Protein AF-A0A8T6DKD3-F1 (afdb_monomer_lite)

Sequence (205 aa):
LIGVLCGPRFPLSWNAPSGDMGFYDGKGVLESLFSKLRAEVRYEAYDDDPILRRGRTARILCGAMPIGVIGEVGRPTLERFDLDGATTAMFEIDLAALRAALPEETRQHIPANPYPQSYRDLALIVDAEVTSARIQAIMERHRMVARSIPFDIYEGEGVPDGKRSLAYRIVFQSPRGTLTSEQVDGYQSNILQQLQRELGVELRD

Secondary structure (DSSP, 8-state):
-EEEEESBSS-S-TTSPP-B--HHHHHHHHHHHHHHHT--EEEEE----SSEEEEEEEEEEETTEEEEEEEEEPHHHHHHTT-TTS-EEEEEE-HHHHHHHSPP------PPP-SPPEEEEEEEEEETTS-HHHHHHHHTTSTTEEEEEEEEEE-STTSPTTEEEEEEEEEE--SSSPPPHHHHHHHHHHHHHHHHHHH--EE--

Radius of gyration: 19.93 Å; chains: 1; bounding box: 47×40×54 Å

pLDDT: mean 93.34, std 5.71, range [61.22, 98.12]

Structure (mmCIF, N/CA/C/O backbone):
data_AF-A0A8T6DKD3-F1
#
_entry.id   AF-A0A8T6DKD3-F1
#
loop_
_atom_site.group_PDB
_atom_site.id
_atom_site.type_symbol
_atom_site.label_atom_id
_atom_site.label_alt_id
_atom_site.label_comp_id
_atom_site.label_asym_id
_atom_site.label_entity_id
_atom_site.label_seq_id
_atom_site.pdbx_PDB_ins_code
_atom_site.Cartn_x
_atom_site.Cartn_y
_atom_site.Cartn_z
_atom_site.occupancy
_atom_site.B_iso_or_equiv
_atom_site.auth_seq_id
_atom_site.auth_comp_id
_atom_site.auth_asym_id
_atom_site.auth_atom_id
_atom_site.pdbx_PDB_model_num
ATOM 1 N N . LEU A 1 1 ? -2.431 6.877 -21.448 1.00 95.69 1 LEU A N 1
ATOM 2 C CA . LEU A 1 1 ? -1.320 7.618 -20.805 1.00 95.69 1 LEU A CA 1
ATOM 3 C C . LEU A 1 1 ? -0.254 6.604 -20.453 1.00 95.69 1 LEU A C 1
ATOM 5 O O . LEU A 1 1 ? -0.585 5.640 -19.783 1.00 95.69 1 LEU A O 1
ATOM 9 N N . ILE A 1 2 ? 0.979 6.810 -20.902 1.00 97.12 2 ILE A N 1
ATOM 10 C CA . ILE A 1 2 ? 2.104 5.915 -20.609 1.00 97.12 2 ILE A CA 1
ATOM 11 C C . ILE A 1 2 ? 3.170 6.723 -19.877 1.00 97.12 2 ILE A C 1
ATOM 13 O O . ILE A 1 2 ? 3.389 7.889 -20.211 1.00 97.12 2 ILE A O 1
ATOM 17 N N . GLY A 1 3 ? 3.809 6.113 -18.886 1.00 96.94 3 GLY A N 1
ATOM 18 C CA . GLY A 1 3 ? 4.954 6.686 -18.191 1.00 96.94 3 GLY A CA 1
ATOM 19 C C . GLY A 1 3 ? 6.036 5.643 -17.963 1.00 96.94 3 GLY A C 1
ATOM 20 O O . GLY A 1 3 ? 5.742 4.466 -17.760 1.00 96.94 3 GLY A O 1
ATOM 21 N N . VAL A 1 4 ? 7.287 6.095 -18.000 1.00 96.25 4 VAL A N 1
ATOM 22 C CA . VAL A 1 4 ? 8.481 5.286 -17.742 1.00 96.25 4 VAL A CA 1
ATOM 23 C C . VAL A 1 4 ? 9.352 6.045 -16.747 1.00 96.25 4 VAL A C 1
ATOM 25 O O . VAL A 1 4 ? 9.555 7.250 -16.898 1.00 96.25 4 VAL A O 1
ATOM 28 N N . LEU A 1 5 ? 9.831 5.352 -15.717 1.00 95.25 5 LEU A N 1
ATOM 29 C CA . LEU A 1 5 ? 10.726 5.876 -14.693 1.00 95.25 5 LEU A CA 1
ATOM 30 C C . LEU A 1 5 ? 11.971 4.993 -14.647 1.00 95.25 5 LEU A C 1
ATOM 32 O O . LEU A 1 5 ? 11.861 3.790 -14.414 1.00 95.25 5 LEU A O 1
ATOM 36 N N . CYS A 1 6 ? 13.142 5.587 -14.852 1.00 93.62 6 CYS A N 1
ATOM 37 C CA . CYS A 1 6 ? 14.422 4.886 -14.854 1.00 93.62 6 CYS A CA 1
ATOM 38 C C . CYS A 1 6 ? 15.528 5.744 -14.234 1.00 93.62 6 CYS A C 1
ATOM 40 O O . CYS A 1 6 ? 15.466 6.977 -14.270 1.00 93.62 6 CYS A O 1
ATOM 42 N N . GLY A 1 7 ? 16.567 5.081 -13.730 1.00 91.31 7 GLY A N 1
ATOM 43 C CA . GLY A 1 7 ? 17.730 5.728 -13.129 1.00 91.31 7 GLY A CA 1
ATOM 44 C C . GLY A 1 7 ? 17.514 6.146 -11.670 1.00 91.31 7 GLY A C 1
ATOM 45 O O . GLY A 1 7 ? 16.514 5.758 -11.058 1.00 91.31 7 GLY A O 1
ATOM 46 N N . PRO A 1 8 ? 18.446 6.927 -11.096 1.00 92.38 8 PRO A N 1
ATOM 47 C CA . PRO A 1 8 ? 18.477 7.214 -9.666 1.00 92.38 8 PRO A CA 1
ATOM 48 C C . PRO A 1 8 ? 17.201 7.890 -9.158 1.00 92.38 8 PRO A C 1
ATOM 50 O O . PRO A 1 8 ? 16.714 8.853 -9.749 1.00 92.38 8 PRO A O 1
ATOM 53 N N . ARG A 1 9 ? 16.696 7.429 -8.008 1.00 92.06 9 ARG A N 1
ATOM 54 C CA . ARG A 1 9 ? 15.522 8.013 -7.331 1.00 92.06 9 ARG A CA 1
ATOM 55 C C . ARG A 1 9 ? 15.741 9.457 -6.899 1.00 92.06 9 ARG A C 1
ATOM 57 O O . ARG A 1 9 ? 14.810 10.258 -6.899 1.00 92.06 9 ARG A O 1
ATOM 64 N N . PHE A 1 10 ? 16.969 9.782 -6.519 1.00 91.75 10 PHE A N 1
ATOM 65 C CA . PHE A 1 10 ? 17.354 11.116 -6.090 1.00 91.75 10 PHE A CA 1
ATOM 66 C C . PHE A 1 10 ? 18.500 11.634 -6.957 1.00 91.75 10 PHE A C 1
ATOM 68 O O . PHE A 1 10 ? 19.354 10.845 -7.374 1.00 91.75 10 PHE A O 1
ATOM 75 N N . PRO A 1 11 ? 18.567 12.955 -7.200 1.00 89.81 11 PRO A N 1
ATOM 76 C CA . PRO A 1 11 ? 19.767 13.573 -7.741 1.00 89.81 11 PRO A CA 1
ATOM 77 C C . PRO A 1 11 ? 20.986 13.241 -6.877 1.00 89.81 11 PRO A C 1
ATOM 79 O O . PRO A 1 11 ? 20.860 13.051 -5.664 1.00 89.81 11 PRO A O 1
ATOM 82 N N . LEU A 1 12 ? 22.170 13.221 -7.495 1.00 90.38 12 LEU A N 1
ATOM 83 C CA . LEU A 1 12 ? 23.421 12.971 -6.785 1.00 90.38 12 LEU A CA 1
ATOM 84 C C . LEU A 1 12 ? 23.563 13.945 -5.609 1.00 90.38 12 LEU A C 1
ATOM 86 O O . LEU A 1 12 ? 23.668 15.157 -5.794 1.00 90.38 12 LEU A O 1
ATOM 90 N N . SER A 1 13 ? 23.574 13.395 -4.400 1.00 90.81 13 SER A N 1
ATOM 91 C CA . SER A 1 13 ? 23.724 14.149 -3.164 1.00 90.81 13 SER A CA 1
ATOM 92 C C . SER A 1 13 ? 24.461 13.310 -2.131 1.00 90.81 13 SER A C 1
ATOM 94 O O . SER A 1 13 ? 24.269 12.101 -2.038 1.00 90.81 13 SER A O 1
ATOM 96 N N . TRP A 1 14 ? 25.273 13.974 -1.312 1.00 91.81 14 TRP A N 1
ATOM 97 C CA . TRP A 1 14 ? 26.031 13.374 -0.213 1.00 91.81 14 TRP A CA 1
ATOM 98 C C . TRP A 1 14 ? 25.149 12.819 0.918 1.00 91.81 14 TRP A C 1
ATOM 100 O O . TRP A 1 14 ? 25.630 12.044 1.738 1.00 91.81 14 TRP A O 1
ATOM 110 N N . ASN A 1 15 ? 23.874 13.216 0.973 1.00 92.38 15 ASN A N 1
ATOM 111 C CA . ASN A 1 15 ? 22.912 12.787 1.990 1.00 92.38 15 ASN A CA 1
ATOM 112 C C . ASN A 1 15 ? 21.741 11.960 1.428 1.00 92.38 15 ASN A C 1
ATOM 114 O O . ASN A 1 15 ? 20.818 11.641 2.177 1.00 92.38 15 ASN A O 1
ATOM 118 N N . ALA A 1 16 ? 21.740 11.658 0.126 1.00 87.50 16 ALA A N 1
ATOM 119 C CA . ALA A 1 16 ? 20.667 10.896 -0.495 1.00 87.50 16 ALA A CA 1
ATOM 120 C C . ALA A 1 16 ? 20.991 9.395 -0.473 1.00 87.50 16 ALA A C 1
ATOM 122 O O . ALA A 1 16 ? 22.120 9.012 -0.791 1.00 87.50 16 ALA A O 1
ATOM 123 N N . PRO A 1 17 ? 20.014 8.531 -0.150 1.00 84.31 17 PRO A N 1
ATOM 124 C CA . PRO A 1 17 ? 20.159 7.096 -0.349 1.00 84.31 17 PRO A CA 1
ATOM 125 C C . PRO A 1 17 ? 20.439 6.782 -1.822 1.00 84.31 17 PRO A C 1
ATOM 127 O O . PRO A 1 17 ? 19.824 7.373 -2.714 1.00 84.31 17 PRO A O 1
ATOM 130 N N . SER A 1 18 ? 21.331 5.828 -2.080 1.00 80.94 18 SER A N 1
ATOM 131 C CA . SER A 1 18 ? 21.523 5.279 -3.420 1.00 80.94 18 SER A CA 1
ATOM 132 C C . SER A 1 18 ? 20.378 4.329 -3.783 1.00 80.94 18 SER A C 1
ATOM 134 O O . SER A 1 18 ? 19.798 3.662 -2.926 1.00 80.94 18 SER A O 1
ATOM 136 N N . GLY A 1 19 ? 20.041 4.270 -5.070 1.00 87.88 19 GLY A N 1
ATOM 137 C CA . GLY A 1 19 ? 19.061 3.328 -5.599 1.00 87.88 19 GLY A CA 1
ATOM 138 C C . GLY A 1 19 ? 18.254 3.907 -6.750 1.00 87.88 19 GLY A C 1
ATOM 139 O O . GLY A 1 19 ? 17.891 5.087 -6.747 1.00 87.88 19 GLY A O 1
ATOM 140 N N . ASP A 1 20 ? 17.950 3.049 -7.712 1.00 91.19 20 ASP A N 1
ATOM 141 C CA . ASP A 1 20 ? 17.140 3.411 -8.865 1.00 91.19 20 ASP A CA 1
ATOM 142 C C . ASP A 1 20 ? 15.657 3.467 -8.514 1.00 91.19 20 ASP A C 1
ATOM 144 O O . ASP A 1 20 ? 15.187 2.831 -7.559 1.00 91.19 20 ASP A O 1
ATOM 148 N N . MET A 1 21 ? 14.919 4.230 -9.313 1.00 94.56 21 MET A N 1
ATOM 149 C CA . MET A 1 21 ? 13.470 4.167 -9.345 1.00 94.56 21 MET A CA 1
ATOM 150 C C . MET A 1 21 ? 13.019 2.773 -9.783 1.00 94.56 21 MET A C 1
ATOM 152 O O . MET A 1 21 ? 13.586 2.163 -10.686 1.00 94.56 21 MET A O 1
ATOM 156 N N . GLY A 1 22 ? 11.972 2.273 -9.143 1.00 94.62 22 GLY A N 1
ATOM 157 C CA . GLY A 1 22 ? 11.391 0.974 -9.444 1.00 94.62 22 GLY A CA 1
ATOM 158 C C . GLY A 1 22 ? 9.882 0.980 -9.276 1.00 94.62 22 GLY A C 1
ATOM 159 O O . GLY A 1 22 ? 9.231 2.029 -9.308 1.00 94.62 22 GLY A O 1
ATOM 160 N N . PHE A 1 23 ? 9.317 -0.213 -9.095 1.00 96.19 23 PHE A N 1
ATOM 161 C CA . PHE A 1 23 ? 7.869 -0.414 -9.030 1.00 96.19 23 PHE A CA 1
ATOM 162 C C . PHE A 1 23 ? 7.159 0.556 -8.069 1.00 96.19 23 PHE A C 1
ATOM 164 O O . PHE A 1 23 ? 6.154 1.173 -8.423 1.00 96.19 23 PHE A O 1
ATOM 171 N N . TYR A 1 24 ? 7.691 0.712 -6.853 1.00 95.12 24 TYR A N 1
ATOM 172 C CA . TYR A 1 24 ? 7.057 1.527 -5.815 1.00 95.12 24 TYR A CA 1
ATOM 173 C C . TYR A 1 24 ? 7.126 3.034 -6.094 1.00 95.12 24 TYR A C 1
ATOM 175 O O . TYR A 1 24 ? 6.221 3.755 -5.681 1.00 95.12 24 TYR A O 1
ATOM 183 N N . ASP A 1 25 ? 8.123 3.507 -6.847 1.00 95.88 25 ASP A N 1
ATOM 184 C CA . ASP A 1 25 ? 8.197 4.908 -7.280 1.00 95.88 25 ASP A CA 1
ATOM 185 C C . ASP A 1 25 ? 7.115 5.210 -8.316 1.00 95.88 25 ASP A C 1
ATOM 187 O O . ASP A 1 25 ? 6.353 6.168 -8.172 1.00 95.88 25 ASP A O 1
ATOM 191 N N . GLY A 1 26 ? 6.976 4.336 -9.320 1.00 97.06 26 GLY A N 1
ATOM 192 C CA . GLY A 1 26 ? 5.890 4.430 -10.294 1.00 97.06 26 GLY A CA 1
ATOM 193 C C . GLY A 1 26 ? 4.515 4.339 -9.623 1.00 97.06 26 GLY A C 1
ATOM 194 O O . GLY A 1 26 ? 3.617 5.123 -9.937 1.00 97.06 26 GLY A O 1
ATOM 195 N N . LYS A 1 27 ? 4.360 3.436 -8.643 1.00 97.12 27 LYS A N 1
ATOM 196 C CA . LYS A 1 27 ? 3.124 3.302 -7.861 1.00 97.12 27 LYS A CA 1
ATOM 197 C C . LYS A 1 27 ? 2.819 4.585 -7.096 1.00 97.12 27 LYS A C 1
ATOM 199 O O . LYS A 1 27 ? 1.694 5.058 -7.182 1.00 97.12 27 LYS A O 1
ATOM 204 N N . GLY A 1 28 ? 3.803 5.190 -6.431 1.00 96.44 28 GLY A N 1
ATOM 205 C CA . GLY A 1 28 ? 3.617 6.443 -5.693 1.00 96.44 28 GLY A CA 1
ATOM 206 C C . GLY A 1 28 ? 3.216 7.625 -6.586 1.00 96.44 28 GLY A C 1
ATOM 207 O O . GLY A 1 28 ? 2.364 8.436 -6.205 1.00 96.44 28 GLY A O 1
ATOM 208 N N . VAL A 1 29 ? 3.761 7.705 -7.807 1.00 96.62 29 VAL A N 1
ATOM 209 C CA . VAL A 1 29 ? 3.343 8.705 -8.808 1.00 96.62 29 VAL A CA 1
ATOM 210 C C . VAL A 1 29 ? 1.883 8.494 -9.212 1.00 96.62 29 VAL A C 1
ATOM 212 O O . VAL A 1 29 ? 1.105 9.452 -9.240 1.00 96.62 29 VAL A O 1
ATOM 215 N N . LEU A 1 30 ? 1.490 7.248 -9.483 1.00 97.75 30 LEU A N 1
ATOM 216 C CA . LEU A 1 30 ? 0.114 6.909 -9.835 1.00 97.75 30 LEU A CA 1
ATOM 217 C C . LEU A 1 30 ? -0.862 7.140 -8.678 1.00 97.75 30 LEU A C 1
ATOM 219 O O . LEU A 1 30 ? -1.907 7.743 -8.890 1.00 97.75 30 LEU A O 1
ATOM 223 N N . GLU A 1 31 ? -0.523 6.743 -7.453 1.00 95.81 31 GLU A N 1
ATOM 224 C CA . GLU A 1 31 ? -1.342 7.003 -6.262 1.00 95.81 31 GLU A CA 1
ATOM 225 C C . GLU A 1 31 ? -1.553 8.507 -6.049 1.00 95.81 31 GLU A C 1
ATOM 227 O O . GLU A 1 31 ? -2.669 8.950 -5.772 1.00 95.81 31 GLU A O 1
ATOM 232 N N . SER A 1 32 ? -0.515 9.320 -6.272 1.00 95.75 32 SER A N 1
ATOM 233 C CA . SER A 1 32 ? -0.623 10.783 -6.228 1.00 95.75 32 SER A CA 1
ATOM 234 C C . SER A 1 32 ? -1.558 11.336 -7.311 1.00 95.75 32 SER A C 1
ATOM 236 O O . SER A 1 32 ? -2.308 12.283 -7.058 1.00 95.75 32 SER A O 1
ATOM 238 N N . LEU A 1 33 ? -1.527 10.763 -8.519 1.00 94.81 33 LEU A N 1
ATOM 239 C CA . LEU A 1 33 ? -2.430 11.121 -9.614 1.00 94.81 33 LEU A CA 1
ATOM 240 C C . LEU A 1 33 ? -3.880 10.738 -9.281 1.00 94.81 33 LEU A C 1
ATOM 242 O O . LEU A 1 33 ? -4.767 11.587 -9.347 1.00 94.81 33 LEU A O 1
ATOM 246 N N . PHE A 1 34 ? -4.120 9.489 -8.884 1.00 94.94 34 PHE A N 1
ATOM 247 C CA . PHE A 1 34 ? -5.451 8.975 -8.568 1.00 94.94 34 PHE A CA 1
ATOM 248 C C . PHE A 1 34 ? -6.079 9.683 -7.370 1.00 94.94 34 PHE A C 1
ATOM 250 O O . PHE A 1 34 ? -7.258 10.019 -7.425 1.00 94.94 34 PHE A O 1
ATOM 257 N N . SER A 1 35 ? -5.288 10.026 -6.351 1.00 91.56 35 SER A N 1
ATOM 258 C CA . SER A 1 35 ? -5.740 10.833 -5.214 1.00 91.56 35 SER A CA 1
ATOM 259 C C . SER A 1 35 ? -6.273 12.204 -5.651 1.00 91.56 35 SER A C 1
ATOM 261 O O . SER A 1 35 ? -7.370 12.604 -5.256 1.00 91.56 35 SER A O 1
ATOM 263 N N . LYS A 1 36 ? -5.566 12.903 -6.554 1.00 91.06 36 LYS A N 1
ATOM 264 C CA . LYS A 1 36 ? -6.031 14.188 -7.116 1.00 91.06 36 LYS A CA 1
ATOM 265 C C . LYS A 1 36 ? -7.308 14.043 -7.942 1.00 91.06 36 LYS A C 1
ATOM 267 O O . LYS A 1 36 ? -8.123 14.962 -7.958 1.00 91.06 36 LYS A O 1
ATOM 272 N N . LEU A 1 37 ? -7.477 12.900 -8.603 1.00 90.56 37 LEU A N 1
ATOM 273 C CA . LEU A 1 37 ? -8.677 12.555 -9.367 1.00 90.56 37 LEU A CA 1
ATOM 274 C C . LEU A 1 37 ? -9.797 11.961 -8.500 1.00 90.56 37 LEU A C 1
ATOM 276 O O . LEU A 1 37 ? -10.884 11.725 -9.015 1.00 90.56 37 LEU A O 1
ATOM 280 N N . ARG A 1 38 ? -9.546 11.721 -7.203 1.00 88.69 38 ARG A N 1
ATOM 281 C CA . ARG A 1 38 ? -10.446 11.001 -6.284 1.00 88.69 38 ARG A CA 1
ATOM 282 C C . ARG A 1 38 ? -10.863 9.625 -6.819 1.00 88.69 38 ARG A C 1
ATOM 284 O O . ARG A 1 38 ? -11.970 9.162 -6.561 1.00 88.69 38 ARG A O 1
ATOM 291 N N . ALA A 1 39 ? -9.973 8.988 -7.575 1.00 91.25 39 ALA A N 1
ATOM 292 C CA . ALA A 1 39 ? -10.149 7.625 -8.040 1.00 91.25 39 ALA A CA 1
ATOM 293 C C . ALA A 1 39 ? -9.738 6.664 -6.922 1.00 91.25 39 ALA A C 1
ATOM 295 O O . ALA A 1 39 ? -8.569 6.621 -6.533 1.00 91.25 39 ALA A O 1
ATOM 296 N N . GLU A 1 40 ? -10.686 5.879 -6.421 1.00 91.12 40 GLU A N 1
ATOM 297 C CA . GLU A 1 40 ? -10.384 4.771 -5.519 1.00 91.12 40 GLU A CA 1
ATOM 298 C C . GLU A 1 40 ? -9.901 3.575 -6.339 1.00 91.12 40 GLU A C 1
ATOM 300 O O . GLU A 1 40 ? -10.681 2.897 -7.017 1.00 91.12 40 GLU A O 1
ATOM 305 N N . VAL A 1 41 ? -8.589 3.337 -6.299 1.00 94.69 41 VAL A N 1
ATOM 306 C CA . VAL A 1 41 ? -7.948 2.280 -7.080 1.00 94.69 41 VAL A CA 1
ATOM 307 C C . VAL A 1 41 ? -7.473 1.122 -6.212 1.00 94.69 41 VAL A C 1
ATOM 309 O O . VAL A 1 41 ? -7.060 1.299 -5.066 1.00 94.69 41 VAL A O 1
ATOM 312 N N . ARG A 1 42 ? -7.490 -0.079 -6.787 1.00 95.06 42 ARG A N 1
ATOM 313 C CA . ARG A 1 42 ? -6.889 -1.288 -6.219 1.00 95.06 42 ARG A CA 1
ATOM 314 C C . ARG A 1 42 ? -5.840 -1.833 -7.178 1.00 95.06 42 ARG A C 1
ATOM 316 O O . ARG A 1 42 ? -6.001 -1.755 -8.394 1.00 95.06 42 ARG A O 1
ATOM 323 N N . TYR A 1 43 ? -4.780 -2.390 -6.606 1.00 95.75 43 TYR A N 1
ATOM 324 C CA . TYR A 1 43 ? -3.703 -3.045 -7.338 1.00 95.75 43 TYR A CA 1
ATOM 325 C C . TYR A 1 43 ? -3.806 -4.550 -7.105 1.00 95.75 43 TYR A C 1
ATOM 327 O O . TYR A 1 43 ? -3.819 -4.996 -5.957 1.00 95.75 43 TYR A O 1
ATOM 335 N N . GLU A 1 44 ? -3.874 -5.322 -8.181 1.00 94.62 44 GLU A N 1
ATOM 336 C CA . GLU A 1 44 ? -3.933 -6.784 -8.141 1.00 94.62 44 GLU A CA 1
ATOM 337 C C . GLU A 1 44 ? -2.725 -7.352 -8.888 1.00 94.62 44 GLU A C 1
ATOM 339 O O . GLU A 1 44 ? -2.342 -6.817 -9.928 1.00 94.62 44 GLU A O 1
ATOM 344 N N . ALA A 1 45 ? -2.100 -8.405 -8.351 1.00 93.56 45 ALA A N 1
ATOM 345 C CA . ALA A 1 45 ? -0.963 -9.052 -9.003 1.00 93.56 45 ALA A CA 1
ATOM 346 C C . ALA A 1 45 ? -1.353 -9.515 -10.415 1.00 93.56 45 ALA A C 1
ATOM 348 O O . ALA A 1 45 ? -2.449 -10.039 -10.625 1.00 93.56 45 ALA A O 1
ATOM 349 N N . TYR A 1 46 ? -0.469 -9.287 -11.382 1.00 93.25 46 TYR A N 1
ATOM 350 C CA . TYR A 1 46 ? -0.730 -9.572 -12.788 1.00 93.25 46 TYR A CA 1
ATOM 351 C C . TYR A 1 46 ? 0.551 -10.056 -13.460 1.00 93.25 46 TYR A C 1
ATOM 353 O O . TYR A 1 46 ? 1.532 -9.327 -13.475 1.00 93.25 46 TYR A O 1
ATOM 361 N N . ASP A 1 47 ? 0.542 -11.268 -14.013 1.00 89.81 47 ASP A N 1
ATOM 362 C CA . ASP A 1 47 ? 1.734 -11.906 -14.602 1.00 89.81 47 ASP A CA 1
ATOM 363 C C . ASP A 1 47 ? 1.607 -12.176 -16.111 1.00 89.81 47 ASP A C 1
ATOM 365 O O . ASP A 1 47 ? 2.484 -12.806 -16.710 1.00 89.81 47 ASP A O 1
ATOM 369 N N . ASP A 1 48 ? 0.521 -11.703 -16.724 1.00 87.56 48 ASP A N 1
ATOM 370 C CA . ASP A 1 48 ? 0.190 -11.918 -18.137 1.00 87.56 48 ASP A CA 1
ATOM 371 C C . ASP A 1 48 ? 0.537 -10.687 -18.995 1.00 87.56 48 ASP A C 1
ATOM 373 O O . ASP A 1 48 ? -0.243 -10.221 -19.825 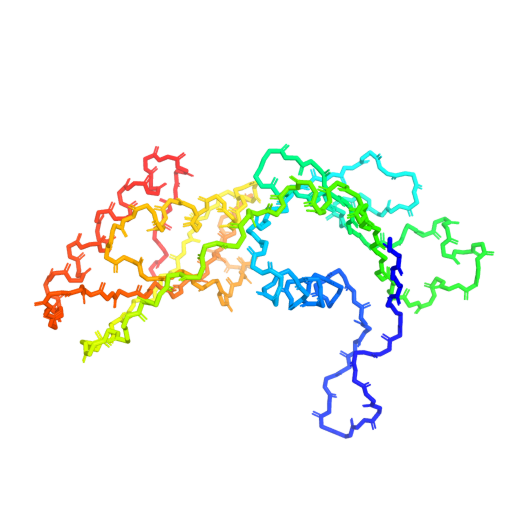1.00 87.56 48 ASP A O 1
ATOM 377 N N . ASP A 1 49 ? 1.711 -10.103 -18.737 1.00 91.25 49 ASP A N 1
ATOM 378 C CA . ASP A 1 49 ? 2.292 -9.033 -19.547 1.00 91.25 49 ASP A CA 1
ATOM 379 C C . ASP A 1 49 ? 3.625 -9.509 -20.155 1.00 91.25 49 ASP A C 1
ATOM 381 O O . ASP A 1 49 ? 4.503 -9.964 -19.416 1.00 91.25 49 ASP A O 1
ATOM 385 N N . PRO A 1 50 ? 3.808 -9.443 -21.488 1.00 90.94 50 PRO A N 1
ATOM 386 C CA . PRO A 1 50 ? 5.023 -9.924 -22.143 1.00 90.94 50 PRO A CA 1
ATOM 387 C C . PRO A 1 50 ? 6.222 -8.974 -21.998 1.00 90.94 50 PRO A C 1
ATOM 389 O O . PRO A 1 50 ? 7.357 -9.388 -22.239 1.00 90.94 50 PRO A O 1
ATOM 392 N N . ILE A 1 51 ? 5.986 -7.704 -21.662 1.00 93.81 51 ILE A N 1
ATOM 393 C CA . ILE A 1 51 ? 7.012 -6.664 -21.544 1.00 93.81 51 ILE A CA 1
ATOM 394 C C . ILE A 1 51 ? 7.484 -6.551 -20.096 1.00 93.81 51 ILE A C 1
ATOM 396 O O . ILE A 1 51 ? 8.666 -6.281 -19.864 1.00 93.81 51 ILE A O 1
ATOM 400 N N . LEU A 1 52 ? 6.582 -6.742 -19.135 1.00 96.00 52 LEU A N 1
ATOM 401 C CA . LEU A 1 52 ? 6.847 -6.528 -17.717 1.00 96.00 52 LEU A CA 1
ATOM 402 C C . LEU A 1 52 ? 7.353 -7.791 -16.999 1.00 96.00 52 LEU A C 1
ATOM 404 O O . LEU A 1 52 ? 7.213 -8.932 -17.437 1.00 96.00 52 LEU A O 1
ATOM 408 N N . ARG A 1 53 ? 8.005 -7.574 -15.860 1.00 94.38 53 ARG A N 1
ATOM 409 C CA . ARG A 1 53 ? 8.610 -8.602 -15.020 1.00 94.38 53 ARG A CA 1
ATOM 410 C C . ARG A 1 53 ? 7.543 -9.275 -14.153 1.00 94.38 53 ARG A C 1
ATOM 412 O O . ARG A 1 53 ? 6.869 -8.621 -13.354 1.00 94.38 53 ARG A O 1
ATOM 419 N N . ARG A 1 54 ? 7.464 -10.606 -14.239 1.00 91.62 54 ARG A N 1
ATOM 420 C CA . ARG A 1 54 ? 6.624 -11.435 -13.356 1.00 91.62 54 ARG A CA 1
ATOM 421 C C . ARG A 1 54 ? 6.946 -11.207 -11.878 1.00 91.62 54 ARG A C 1
ATOM 423 O O . ARG A 1 54 ? 8.113 -11.047 -11.514 1.00 91.62 54 ARG A O 1
ATOM 430 N N . GLY A 1 55 ? 5.915 -11.159 -11.039 1.00 90.81 55 GLY A N 1
ATOM 431 C CA . GLY A 1 55 ? 6.016 -10.845 -9.608 1.00 90.81 55 GLY A CA 1
ATOM 432 C C . GLY A 1 55 ? 6.336 -9.377 -9.278 1.00 90.81 55 GLY A C 1
ATOM 433 O O . GLY A 1 55 ? 6.371 -9.001 -8.108 1.00 90.81 55 GLY A O 1
ATOM 434 N N . ARG A 1 56 ? 6.559 -8.524 -10.287 1.00 94.62 56 ARG A N 1
ATOM 435 C CA . ARG A 1 56 ? 6.772 -7.070 -10.150 1.00 94.62 56 ARG A CA 1
ATOM 436 C C . ARG A 1 56 ? 5.825 -6.287 -11.053 1.00 94.62 56 ARG A C 1
ATOM 438 O O . ARG A 1 56 ? 6.190 -5.236 -11.567 1.00 94.62 56 ARG A O 1
ATOM 445 N N . THR A 1 57 ? 4.620 -6.816 -11.235 1.00 96.88 57 THR A N 1
ATOM 446 C CA . THR A 1 57 ? 3.596 -6.266 -12.119 1.00 96.88 57 THR A CA 1
ATOM 447 C C . THR A 1 57 ? 2.235 -6.332 -11.435 1.00 96.88 57 THR A C 1
ATOM 449 O O . THR A 1 57 ? 1.911 -7.298 -10.740 1.00 96.88 57 THR A O 1
ATOM 452 N N . ALA A 1 58 ? 1.445 -5.275 -11.598 1.00 97.44 58 ALA A N 1
ATOM 453 C CA . ALA A 1 58 ? 0.112 -5.167 -11.042 1.00 97.44 58 ALA A CA 1
ATOM 454 C C . ALA A 1 58 ? -0.854 -4.535 -12.042 1.00 97.44 58 ALA A C 1
ATOM 456 O O . ALA A 1 58 ? -0.568 -3.503 -12.655 1.00 97.44 58 ALA A O 1
ATOM 457 N N . ARG A 1 59 ? -2.041 -5.127 -12.144 1.00 97.12 59 ARG A N 1
ATOM 458 C CA . ARG A 1 59 ? -3.191 -4.522 -12.805 1.00 97.12 59 ARG A CA 1
ATOM 459 C C . ARG A 1 59 ? -3.821 -3.495 -11.875 1.00 97.12 59 ARG A C 1
ATOM 461 O O . ARG A 1 59 ? -3.905 -3.709 -10.666 1.00 97.12 59 ARG A O 1
ATOM 468 N N . ILE A 1 60 ? -4.281 -2.393 -12.449 1.00 97.56 60 ILE A N 1
ATOM 469 C CA . ILE A 1 60 ? -4.908 -1.290 -11.727 1.00 97.56 60 ILE A CA 1
ATOM 470 C C . ILE A 1 60 ? -6.400 -1.316 -12.032 1.00 97.56 60 ILE A C 1
ATOM 472 O O . ILE A 1 60 ? -6.803 -1.276 -13.197 1.00 97.56 60 ILE A O 1
ATOM 476 N N . LEU A 1 61 ? -7.217 -1.376 -10.985 1.00 96.69 61 LEU A N 1
ATOM 477 C CA . LEU A 1 61 ? -8.671 -1.373 -11.082 1.00 96.69 61 LEU A CA 1
ATOM 478 C C . LEU A 1 61 ? -9.241 -0.144 -10.383 1.00 96.69 61 LEU A C 1
ATOM 480 O O . LEU A 1 61 ? -8.812 0.180 -9.282 1.00 96.69 61 LEU A O 1
ATOM 484 N N . CYS A 1 62 ? -10.242 0.489 -10.986 1.00 94.94 62 CYS A N 1
ATOM 485 C CA . CYS A 1 62 ? -11.100 1.478 -10.337 1.00 94.94 62 CYS A CA 1
ATOM 486 C C . CYS A 1 62 ? -12.478 0.836 -10.141 1.00 94.94 62 CYS A C 1
ATOM 488 O O . CYS A 1 62 ? -13.160 0.489 -11.111 1.00 94.94 62 CYS A O 1
ATOM 490 N N . GLY A 1 63 ? -12.853 0.568 -8.888 1.00 89.19 63 GLY A N 1
ATOM 491 C CA . GLY A 1 63 ? -13.963 -0.340 -8.587 1.00 89.19 63 GLY A CA 1
ATOM 492 C C . GLY A 1 63 ? -13.701 -1.751 -9.135 1.00 89.19 63 GLY A C 1
ATOM 493 O O . GLY A 1 63 ? -12.779 -2.435 -8.681 1.00 89.19 63 GLY A O 1
ATOM 494 N N . ALA A 1 64 ? -14.512 -2.187 -10.101 1.00 90.12 64 ALA A N 1
ATOM 495 C CA . ALA A 1 64 ? -14.334 -3.450 -10.829 1.00 90.12 64 ALA A CA 1
ATOM 496 C C . ALA A 1 64 ? -13.740 -3.263 -12.239 1.00 90.12 64 ALA A C 1
ATOM 498 O O . ALA A 1 64 ? -13.437 -4.250 -12.904 1.00 90.12 64 ALA A O 1
ATOM 499 N N . MET A 1 65 ? -13.587 -2.019 -12.705 1.00 94.69 65 MET A N 1
ATOM 500 C CA . MET A 1 65 ? -13.120 -1.717 -14.056 1.00 94.69 65 MET A CA 1
ATOM 501 C C . MET A 1 65 ? -11.589 -1.707 -14.098 1.00 94.69 65 MET A C 1
ATOM 503 O O . MET A 1 65 ? -10.976 -0.917 -13.377 1.00 94.69 65 MET A O 1
ATOM 507 N N . PRO A 1 66 ? -10.946 -2.521 -14.947 1.00 96.50 66 PRO A N 1
ATOM 508 C CA . PRO A 1 66 ? -9.527 -2.376 -15.226 1.00 96.50 66 PRO A CA 1
ATOM 509 C C . PRO A 1 66 ? -9.240 -1.057 -15.941 1.00 96.50 66 PRO A C 1
ATOM 511 O O . PRO A 1 66 ? -9.849 -0.767 -16.966 1.00 96.50 66 PRO A O 1
ATOM 514 N N . ILE A 1 67 ? -8.296 -0.280 -15.418 1.00 97.62 67 ILE A N 1
ATOM 515 C CA . ILE A 1 67 ? -7.930 1.033 -15.970 1.00 97.62 67 ILE A CA 1
ATOM 516 C C . ILE A 1 67 ? -6.472 1.113 -16.419 1.00 97.62 67 ILE A C 1
ATOM 518 O O . ILE A 1 67 ? -6.069 2.119 -16.994 1.00 97.62 67 ILE A O 1
ATOM 522 N N . GLY A 1 68 ? -5.662 0.090 -16.144 1.00 97.00 68 GLY A N 1
ATOM 523 C CA . GLY A 1 68 ? -4.256 0.103 -16.525 1.00 97.00 68 GLY A CA 1
ATOM 524 C C . GLY A 1 68 ? -3.416 -0.997 -15.893 1.00 97.00 68 GLY A C 1
ATOM 525 O O . GLY A 1 68 ? -3.931 -1.902 -15.231 1.00 97.00 68 GLY A O 1
ATOM 526 N N . VAL A 1 69 ? -2.108 -0.877 -16.087 1.00 97.88 69 VAL A N 1
ATOM 527 C CA . VAL A 1 69 ? -1.073 -1.767 -15.559 1.00 97.88 69 VAL A CA 1
ATOM 528 C C . VAL A 1 69 ? 0.140 -0.946 -15.124 1.00 97.88 69 VAL A C 1
ATOM 530 O O . VAL A 1 69 ? 0.419 0.121 -15.672 1.00 97.88 69 VAL A O 1
ATOM 533 N N . ILE A 1 70 ? 0.858 -1.439 -14.123 1.00 98.12 70 ILE A N 1
ATOM 534 C CA . ILE A 1 70 ? 2.168 -0.941 -13.710 1.00 98.12 70 ILE A CA 1
ATOM 535 C C . ILE A 1 70 ? 3.091 -2.126 -13.455 1.00 98.12 70 ILE A C 1
ATOM 537 O O . ILE A 1 70 ? 2.670 -3.117 -12.864 1.00 98.12 70 ILE A O 1
ATOM 541 N N . GLY A 1 71 ? 4.357 -2.018 -13.842 1.00 97.44 71 GLY A N 1
ATOM 542 C CA . GLY A 1 71 ? 5.352 -3.025 -13.510 1.00 97.44 71 GLY A CA 1
ATOM 543 C C . GLY A 1 71 ? 6.786 -2.561 -13.703 1.00 97.44 71 GLY A C 1
ATOM 544 O O . GLY A 1 71 ? 7.045 -1.475 -14.217 1.00 97.44 71 GLY A O 1
ATOM 545 N N . GLU A 1 72 ? 7.729 -3.397 -13.285 1.00 97.25 72 GLU A N 1
ATOM 546 C CA . GLU A 1 72 ? 9.121 -3.296 -13.733 1.00 97.25 72 GLU A CA 1
ATOM 547 C C . GLU A 1 72 ? 9.255 -3.911 -15.124 1.00 97.25 72 GLU A C 1
ATOM 549 O O . GLU A 1 72 ? 8.691 -4.970 -15.387 1.00 97.25 72 GLU A O 1
ATOM 554 N N . VAL A 1 73 ? 10.013 -3.280 -16.015 1.00 96.69 73 VAL A N 1
ATOM 555 C CA . VAL A 1 73 ? 10.267 -3.813 -17.356 1.00 96.69 73 VAL A CA 1
ATOM 556 C C . VAL A 1 73 ? 11.122 -5.081 -17.255 1.00 96.69 73 VAL A C 1
ATOM 558 O O . VAL A 1 73 ? 12.096 -5.148 -16.505 1.00 96.69 73 VAL A O 1
ATOM 561 N N . GLY A 1 74 ? 10.745 -6.115 -18.005 1.00 95.69 74 GLY A N 1
ATOM 562 C CA . GLY A 1 74 ? 11.456 -7.383 -18.061 1.00 95.69 74 GLY A CA 1
ATOM 563 C C . GLY A 1 74 ? 12.833 -7.253 -18.717 1.00 95.69 74 GLY A C 1
ATOM 564 O O . GLY A 1 74 ? 13.024 -6.511 -19.682 1.00 95.69 74 GLY A O 1
ATOM 565 N N . ARG A 1 75 ? 13.791 -8.046 -18.226 1.00 93.56 75 ARG A N 1
ATOM 566 C CA . ARG A 1 75 ? 15.182 -8.052 -18.703 1.00 93.56 75 ARG A CA 1
ATOM 567 C C . ARG A 1 75 ? 15.333 -8.220 -20.228 1.00 93.56 75 ARG A C 1
ATOM 569 O O . ARG A 1 75 ? 16.076 -7.430 -20.801 1.00 93.56 75 ARG A O 1
ATOM 576 N N . PRO A 1 76 ? 14.603 -9.127 -20.915 1.00 93.88 76 PRO A N 1
ATOM 577 C CA . PRO A 1 76 ? 14.724 -9.265 -22.371 1.00 93.88 76 PRO A CA 1
ATOM 578 C C . PRO A 1 76 ? 14.346 -8.000 -23.147 1.00 93.88 76 PRO A C 1
ATOM 580 O O . PRO A 1 76 ? 14.839 -7.784 -24.251 1.00 93.88 76 PRO A O 1
ATOM 583 N N . THR A 1 77 ? 13.450 -7.176 -22.598 1.00 94.06 77 THR A N 1
ATOM 584 C CA . THR A 1 77 ? 13.099 -5.883 -23.189 1.00 94.06 77 THR A CA 1
ATOM 585 C C . THR A 1 77 ? 14.212 -4.879 -22.924 1.00 94.06 77 THR A C 1
ATOM 587 O O . THR A 1 77 ? 14.664 -4.239 -23.863 1.00 94.06 77 THR A O 1
ATOM 590 N N . LEU A 1 78 ? 14.697 -4.774 -21.683 1.00 94.69 78 LEU A N 1
ATOM 591 C CA . LEU A 1 78 ? 15.771 -3.842 -21.318 1.00 94.69 78 LEU A CA 1
ATOM 592 C C . LEU A 1 78 ? 17.051 -4.062 -22.134 1.00 94.69 78 LEU A C 1
ATOM 594 O O . LEU A 1 78 ? 17.615 -3.094 -22.633 1.00 94.69 78 LEU A O 1
ATOM 598 N N . GLU A 1 79 ? 17.456 -5.318 -22.338 1.00 95.19 79 GLU A N 1
ATOM 599 C CA . GLU A 1 79 ? 18.641 -5.680 -23.133 1.00 95.19 79 GLU A CA 1
ATOM 600 C C . GLU A 1 79 ? 18.531 -5.222 -24.597 1.00 95.19 79 GLU A C 1
ATOM 602 O O . GLU A 1 79 ? 19.529 -4.866 -25.209 1.00 95.19 79 GLU A O 1
ATOM 607 N N . ARG A 1 80 ? 17.321 -5.168 -25.173 1.00 94.69 80 ARG A N 1
ATOM 608 C CA . ARG A 1 80 ? 17.117 -4.671 -26.550 1.00 94.69 80 ARG A CA 1
ATOM 609 C C . ARG A 1 80 ? 17.294 -3.162 -26.687 1.00 94.69 80 ARG A C 1
ATOM 611 O O . ARG A 1 80 ? 17.435 -2.682 -27.809 1.00 94.69 80 ARG A O 1
ATOM 618 N N . PHE A 1 81 ? 17.211 -2.432 -25.580 1.00 92.12 81 PHE A N 1
ATOM 619 C CA . PHE A 1 81 ? 17.330 -0.976 -25.535 1.00 92.12 81 PHE A CA 1
ATOM 620 C C . PHE A 1 81 ? 18.608 -0.514 -24.818 1.00 92.12 81 PHE A C 1
ATOM 622 O O . PHE A 1 81 ? 18.744 0.682 -24.580 1.00 92.12 81 PHE A O 1
ATOM 629 N N . ASP A 1 82 ? 19.519 -1.433 -24.468 1.00 92.38 82 ASP A N 1
ATOM 630 C CA . ASP A 1 82 ? 20.735 -1.154 -23.690 1.00 92.38 82 ASP A CA 1
ATOM 631 C C . ASP A 1 82 ? 20.442 -0.470 -22.332 1.00 92.38 82 ASP A C 1
ATOM 633 O O . ASP A 1 82 ? 21.157 0.430 -21.886 1.00 92.38 82 ASP A O 1
ATOM 637 N N . LEU A 1 83 ? 19.350 -0.883 -21.670 1.00 90.56 83 LEU A N 1
ATOM 638 C CA . LEU A 1 83 ? 18.873 -0.341 -20.386 1.00 90.56 83 LEU A CA 1
ATOM 639 C C . LEU A 1 83 ? 18.951 -1.348 -19.223 1.00 90.56 83 LEU A C 1
ATOM 641 O O . LEU A 1 83 ? 18.399 -1.103 -18.152 1.00 90.56 83 LEU A O 1
ATOM 645 N N . ASP A 1 84 ? 19.614 -2.490 -19.399 1.00 89.50 84 ASP A N 1
ATOM 646 C CA . ASP A 1 84 ? 19.684 -3.574 -18.406 1.00 89.50 84 ASP A CA 1
ATOM 647 C C . ASP A 1 84 ? 20.574 -3.259 -17.188 1.00 89.50 84 ASP A C 1
ATOM 649 O O . ASP A 1 84 ? 20.562 -3.996 -16.201 1.00 89.50 84 ASP A O 1
ATOM 653 N N . GLY A 1 85 ? 21.289 -2.130 -17.220 1.00 87.75 85 GLY A N 1
ATOM 654 C CA . GLY A 1 85 ? 22.077 -1.614 -16.099 1.00 87.75 85 GLY A CA 1
ATOM 655 C C . GLY A 1 85 ? 21.273 -0.914 -14.996 1.00 87.75 85 GLY A C 1
ATOM 656 O O . GLY A 1 85 ? 21.857 -0.586 -13.965 1.00 87.75 85 GLY A O 1
ATOM 657 N N . ALA A 1 86 ? 19.970 -0.674 -15.188 1.00 88.25 86 ALA A N 1
ATOM 658 C CA . ALA A 1 86 ? 19.128 0.036 -14.225 1.00 88.25 86 ALA A CA 1
ATOM 659 C C . ALA A 1 86 ? 17.746 -0.609 -14.069 1.00 88.25 86 ALA A C 1
ATOM 661 O O . ALA A 1 86 ? 17.199 -1.216 -14.993 1.00 88.25 86 ALA A O 1
ATOM 662 N N . THR A 1 87 ? 17.133 -0.422 -12.898 1.00 93.88 87 THR A N 1
ATOM 663 C CA . THR A 1 87 ? 15.709 -0.757 -12.743 1.00 93.88 87 THR A CA 1
ATOM 664 C C . THR A 1 87 ? 14.868 0.269 -13.503 1.00 93.88 87 THR A C 1
ATOM 666 O O . THR A 1 87 ? 15.117 1.473 -13.430 1.00 93.88 87 THR A O 1
ATOM 669 N N . THR A 1 88 ? 13.873 -0.210 -14.251 1.00 95.56 88 THR A N 1
ATOM 670 C CA . THR A 1 88 ? 12.945 0.645 -14.998 1.00 95.56 88 THR A CA 1
ATOM 671 C C . THR A 1 88 ? 11.517 0.248 -14.671 1.00 95.56 88 THR A C 1
ATOM 673 O O . THR A 1 88 ? 11.115 -0.888 -14.921 1.00 95.56 88 THR A O 1
ATOM 676 N N . ALA A 1 89 ? 10.745 1.183 -14.126 1.00 96.94 89 ALA A N 1
ATOM 677 C CA . ALA A 1 89 ? 9.309 1.033 -13.952 1.00 96.94 89 ALA A CA 1
ATOM 678 C C . ALA A 1 89 ? 8.564 1.631 -15.144 1.00 96.94 89 ALA A C 1
ATOM 680 O O . ALA A 1 89 ? 8.936 2.680 -15.667 1.00 96.94 89 ALA A O 1
ATOM 681 N N . MET A 1 90 ? 7.479 0.985 -15.547 1.00 97.00 90 MET A N 1
ATOM 682 C CA . MET A 1 90 ? 6.590 1.443 -16.603 1.00 97.00 90 MET A CA 1
ATOM 683 C C . MET A 1 90 ? 5.144 1.302 -16.143 1.00 97.00 90 MET A C 1
ATOM 685 O O . MET A 1 90 ? 4.792 0.367 -15.425 1.00 97.00 90 MET A O 1
ATOM 689 N N . PHE A 1 91 ? 4.297 2.229 -16.573 1.00 97.75 91 PHE A N 1
ATOM 690 C CA . PHE A 1 91 ? 2.858 2.102 -16.424 1.00 97.75 91 PHE A CA 1
ATOM 691 C C . PHE A 1 91 ? 2.125 2.531 -17.686 1.00 97.75 91 PHE A C 1
ATOM 693 O O . PHE A 1 91 ? 2.576 3.404 -18.431 1.00 97.75 91 PHE A O 1
ATOM 700 N N . GLU A 1 92 ? 0.940 1.965 -17.862 1.00 97.44 92 GLU A N 1
ATOM 701 C CA . GLU A 1 92 ? -0.018 2.351 -18.883 1.00 97.44 92 GLU A CA 1
ATOM 702 C C . GLU A 1 92 ? -1.402 2.486 -18.252 1.00 97.44 92 GLU A C 1
ATOM 704 O O . GLU A 1 92 ? -1.877 1.577 -17.577 1.00 97.44 92 GLU A O 1
ATOM 709 N N . ILE A 1 93 ? -2.044 3.632 -18.476 1.00 98.06 93 ILE A N 1
ATOM 710 C CA . ILE A 1 93 ? -3.397 3.948 -18.019 1.00 98.06 93 ILE A CA 1
ATOM 711 C C . ILE A 1 93 ? -4.281 4.244 -19.228 1.00 98.06 93 ILE A C 1
ATOM 713 O O . ILE A 1 93 ? -4.005 5.178 -19.996 1.00 98.06 93 ILE A O 1
ATOM 717 N N . ASP A 1 94 ? -5.384 3.516 -19.352 1.00 97.56 94 ASP A N 1
ATOM 718 C CA . ASP A 1 94 ? -6.465 3.842 -20.271 1.00 97.56 94 ASP A CA 1
ATOM 719 C C . ASP A 1 94 ? -7.258 5.027 -19.703 1.00 97.56 94 ASP A C 1
ATOM 721 O O . ASP A 1 94 ? -7.978 4.930 -18.707 1.00 97.56 94 ASP A O 1
ATOM 725 N N . LEU A 1 95 ? -7.109 6.186 -20.347 1.00 96.00 95 LEU A N 1
ATOM 726 C CA . LEU A 1 95 ? -7.770 7.418 -19.923 1.00 96.00 95 LEU A CA 1
ATOM 727 C C . LEU A 1 95 ? -9.284 7.388 -20.164 1.00 96.00 95 LEU A C 1
ATOM 729 O O . LEU A 1 95 ? -10.018 8.069 -19.447 1.00 96.00 95 LEU A O 1
ATOM 733 N N . ALA A 1 96 ? -9.759 6.635 -21.158 1.00 96.12 96 ALA A N 1
ATOM 734 C CA . ALA A 1 96 ? -11.184 6.487 -21.421 1.00 96.12 96 ALA A CA 1
ATOM 735 C C . ALA A 1 96 ? -11.830 5.593 -20.356 1.00 96.12 96 ALA A C 1
ATOM 737 O O . ALA A 1 96 ? -12.852 5.986 -19.788 1.00 96.12 96 ALA A O 1
ATOM 738 N N . ALA A 1 97 ? -11.200 4.460 -20.028 1.00 96.25 97 ALA A N 1
ATOM 739 C CA . ALA A 1 97 ? -11.644 3.580 -18.948 1.00 96.25 97 ALA A CA 1
ATOM 740 C C . ALA A 1 97 ? -11.598 4.285 -17.586 1.00 96.25 97 ALA A C 1
ATOM 742 O O . ALA A 1 97 ? -12.571 4.232 -16.836 1.00 96.25 97 ALA A O 1
ATOM 743 N N . LEU A 1 98 ? -10.514 5.015 -17.292 1.00 94.81 98 LEU A N 1
ATOM 744 C CA . LEU A 1 98 ? -10.412 5.825 -16.079 1.00 94.81 98 LEU A CA 1
ATOM 745 C C . LEU A 1 98 ? -11.546 6.850 -16.008 1.00 94.81 98 LEU A C 1
ATOM 747 O O . LEU A 1 98 ? -12.254 6.893 -15.010 1.00 94.81 98 LEU A O 1
ATOM 751 N N . ARG A 1 99 ? -11.771 7.635 -17.070 1.00 92.56 99 ARG A N 1
ATOM 752 C CA . ARG A 1 99 ? -12.854 8.630 -17.097 1.00 92.56 99 ARG A CA 1
ATOM 753 C C . ARG A 1 99 ? -14.228 7.999 -16.877 1.00 92.56 99 ARG A C 1
ATOM 755 O O . ARG A 1 99 ? -15.046 8.600 -16.196 1.00 92.56 99 ARG A O 1
ATOM 762 N N . ALA A 1 100 ? -14.479 6.824 -17.449 1.00 92.50 100 ALA A N 1
ATOM 763 C CA . ALA A 1 100 ? -15.743 6.110 -17.283 1.00 92.50 100 ALA A CA 1
ATOM 764 C C . ALA A 1 100 ? -15.931 5.529 -15.869 1.00 92.50 100 ALA A C 1
ATOM 766 O O . ALA A 1 100 ? -17.063 5.345 -15.436 1.00 92.50 100 ALA A O 1
ATOM 767 N N . ALA A 1 101 ? -14.837 5.229 -15.165 1.00 91.94 101 ALA A N 1
ATOM 768 C CA . ALA A 1 101 ? -14.864 4.669 -13.817 1.00 91.94 101 ALA A CA 1
ATOM 769 C C . ALA A 1 101 ? -14.872 5.733 -12.705 1.00 91.94 101 ALA A C 1
ATOM 771 O O . ALA A 1 101 ? -15.141 5.399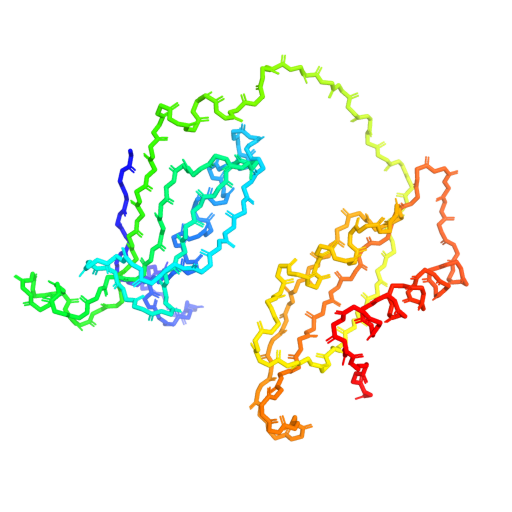 -11.550 1.00 91.94 101 ALA A O 1
ATOM 772 N N . LEU A 1 102 ? -14.558 6.992 -13.027 1.00 89.06 102 LEU A N 1
ATOM 773 C CA . LEU A 1 102 ? -14.619 8.088 -12.066 1.00 89.06 102 LEU A CA 1
ATOM 774 C C . LEU A 1 102 ? -16.076 8.377 -11.670 1.00 89.06 102 LEU A C 1
ATOM 776 O O . LEU A 1 102 ? -16.947 8.425 -12.541 1.00 89.06 102 LEU A O 1
ATOM 780 N N . PRO A 1 103 ? -16.355 8.611 -10.376 1.00 76.50 103 PRO A N 1
ATOM 781 C CA . PRO A 1 103 ? -17.680 9.032 -9.946 1.00 76.50 103 PRO A CA 1
ATOM 782 C C . PRO A 1 103 ? -18.027 10.404 -10.541 1.00 76.50 103 PRO A C 1
ATOM 784 O O . PRO A 1 103 ? -17.170 11.289 -10.620 1.00 76.50 103 PRO A O 1
ATOM 787 N N . GLU A 1 104 ? -19.293 10.606 -10.918 1.00 76.06 104 GLU A N 1
ATOM 788 C CA . GLU A 1 104 ? -19.795 11.945 -11.238 1.00 76.06 104 GLU A CA 1
ATOM 789 C C . GLU A 1 104 ? -19.609 12.855 -10.013 1.00 76.06 104 GLU A C 1
ATOM 791 O O . GLU A 1 104 ? -19.901 12.458 -8.882 1.00 76.06 104 GLU A O 1
ATOM 796 N N . GLU A 1 105 ? -19.062 14.060 -10.213 1.00 67.19 105 GLU A N 1
ATOM 797 C CA . GLU A 1 105 ? -18.686 14.953 -9.113 1.00 67.19 105 GLU A CA 1
ATOM 798 C C . GLU A 1 105 ? -19.893 15.312 -8.225 1.00 67.19 105 GLU A C 1
ATOM 800 O O . GLU A 1 105 ? -20.600 16.287 -8.470 1.00 67.19 105 GLU A O 1
ATOM 805 N N . THR A 1 106 ? -20.064 14.622 -7.098 1.00 61.22 106 THR A N 1
ATOM 806 C CA . THR A 1 106 ? -20.791 15.170 -5.949 1.00 61.22 106 THR A CA 1
ATOM 807 C C . THR A 1 106 ? -19.786 15.638 -4.915 1.00 61.22 106 THR A C 1
ATOM 809 O O . THR A 1 106 ? -19.288 14.870 -4.090 1.00 61.22 106 THR A O 1
ATOM 812 N N . ARG A 1 107 ? -19.460 16.933 -4.952 1.00 66.38 107 ARG A N 1
ATOM 813 C CA . ARG A 1 107 ? -18.681 17.575 -3.890 1.00 66.38 107 ARG A CA 1
ATOM 814 C C . ARG A 1 107 ? -19.542 17.656 -2.632 1.00 66.38 107 ARG A C 1
ATOM 816 O O . ARG A 1 107 ? -20.331 18.581 -2.478 1.00 66.38 107 ARG A O 1
ATOM 823 N N . GLN A 1 108 ? -19.380 16.699 -1.727 1.00 72.25 108 GLN A N 1
ATOM 824 C CA . GLN A 1 108 ? -19.910 16.811 -0.373 1.00 72.25 108 GLN A CA 1
ATOM 825 C C . GLN A 1 108 ? -18.837 17.415 0.530 1.00 72.25 108 GLN A C 1
ATOM 827 O O . GLN A 1 108 ? -17.707 16.931 0.591 1.00 72.25 108 GLN A O 1
ATOM 832 N N . HIS A 1 109 ? -19.181 18.506 1.212 1.00 80.00 109 HIS A N 1
ATOM 833 C CA . HIS A 1 109 ? -18.340 19.049 2.267 1.00 80.00 109 HIS A CA 1
ATOM 834 C C . HIS A 1 109 ? -18.444 18.137 3.492 1.00 80.00 109 HIS A C 1
ATOM 836 O O . HIS A 1 109 ? -19.507 18.036 4.105 1.00 80.00 109 HIS A O 1
ATOM 842 N N . ILE A 1 110 ? -17.334 17.500 3.856 1.00 78.69 110 ILE A N 1
ATOM 843 C CA . ILE A 1 110 ? -17.218 16.734 5.095 1.00 78.69 110 ILE A CA 1
ATOM 844 C C . ILE A 1 110 ? -16.495 17.635 6.102 1.00 78.69 110 ILE A C 1
ATOM 846 O O . ILE A 1 110 ? -15.344 18.000 5.849 1.00 78.69 110 ILE A O 1
ATOM 850 N N . PRO A 1 111 ? -17.142 18.045 7.210 1.00 84.56 111 PRO A N 1
ATOM 851 C CA . PRO A 1 111 ? -16.488 18.876 8.211 1.00 84.56 111 PRO A CA 1
ATOM 852 C C . PRO A 1 111 ? -15.297 18.136 8.823 1.00 84.56 111 PRO A C 1
ATOM 854 O O . PRO A 1 111 ? -15.329 16.916 9.001 1.00 84.56 111 PRO A O 1
ATOM 857 N N . ALA A 1 112 ? -14.253 18.887 9.174 1.00 87.25 112 ALA A N 1
ATOM 858 C CA . ALA A 1 112 ? -13.123 18.331 9.902 1.00 87.25 112 ALA A CA 1
ATOM 859 C C . ALA A 1 112 ? -13.605 17.726 11.228 1.00 87.25 112 ALA A C 1
ATOM 861 O O . ALA A 1 112 ? -14.381 18.346 11.958 1.00 87.25 112 ALA A O 1
ATOM 862 N N . ASN A 1 113 ? -13.146 16.513 11.536 1.00 90.69 113 ASN A N 1
ATOM 863 C CA . ASN A 1 113 ? -13.474 15.861 12.795 1.00 90.69 113 ASN A CA 1
ATOM 864 C C . ASN A 1 113 ? -12.705 16.555 13.941 1.00 90.69 113 ASN A C 1
ATOM 866 O O . ASN A 1 113 ? -11.473 16.534 13.916 1.00 90.69 113 ASN A O 1
ATOM 870 N N . PRO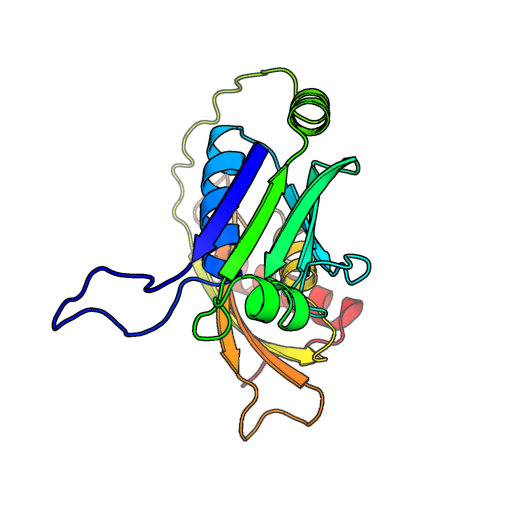 A 1 114 ? -13.391 17.168 14.930 1.00 93.12 114 PRO A N 1
ATOM 871 C CA . PRO A 1 114 ? -12.732 17.905 16.007 1.00 93.12 114 PRO A CA 1
ATOM 872 C C . PRO A 1 114 ? -12.123 16.993 17.084 1.00 93.12 114 PRO A C 1
ATOM 874 O O . PRO A 1 114 ? -11.400 17.479 17.951 1.00 93.12 114 PRO A O 1
ATOM 877 N N . TYR A 1 115 ? -12.425 15.691 17.072 1.00 95.12 115 TYR A N 1
ATOM 878 C CA . TYR A 1 115 ? -11.937 14.746 18.073 1.00 95.12 115 TYR A CA 1
ATOM 879 C C . TYR A 1 115 ? -10.552 14.201 17.702 1.00 95.12 115 TYR A C 1
ATOM 881 O O . TYR A 1 115 ? -10.290 13.942 16.523 1.00 95.12 115 TYR A O 1
ATOM 889 N N . PRO A 1 116 ? -9.659 13.992 18.685 1.00 95.44 116 PRO A N 1
ATOM 890 C CA . PRO A 1 116 ? -8.299 13.538 18.424 1.00 95.44 116 PRO A CA 1
ATOM 891 C C . PRO A 1 116 ? -8.258 12.106 17.876 1.00 95.44 116 PRO A C 1
ATOM 893 O O . PRO A 1 116 ? -9.161 11.299 18.102 1.00 95.44 116 PRO A O 1
ATOM 896 N N . GLN A 1 117 ? -7.167 11.794 17.177 1.00 96.88 117 GLN A N 1
ATOM 897 C CA . GLN A 1 117 ? -6.842 10.440 16.738 1.00 96.88 117 GLN A CA 1
ATOM 898 C C . GLN A 1 117 ? -6.065 9.700 17.828 1.00 96.88 117 GLN A C 1
ATOM 900 O O . GLN A 1 117 ? -5.195 10.273 18.484 1.00 96.88 117 GLN A O 1
ATOM 905 N N . SER A 1 118 ? -6.337 8.410 17.975 1.00 97.06 118 SER A N 1
ATOM 906 C CA . SER A 1 118 ? -5.508 7.479 18.744 1.00 97.06 118 SER A CA 1
ATOM 907 C C . SER A 1 118 ? -4.885 6.472 17.789 1.00 97.06 118 SER A C 1
ATOM 909 O O . SER A 1 118 ? -5.451 6.198 16.734 1.00 97.06 118 SER A O 1
ATOM 911 N N . TYR A 1 119 ? -3.732 5.904 18.130 1.00 96.50 119 TYR A N 1
ATOM 912 C CA . TYR A 1 119 ? -3.118 4.868 17.305 1.00 96.50 119 TYR A CA 1
ATOM 913 C C . TYR A 1 119 ? -2.621 3.686 18.134 1.00 96.50 119 TYR A C 1
ATOM 915 O O . TYR A 1 119 ? -2.369 3.802 19.339 1.00 96.50 119 TYR A O 1
ATOM 923 N N . ARG A 1 120 ? -2.523 2.537 17.465 1.00 96.81 120 ARG A N 1
ATOM 924 C CA . ARG A 1 120 ? -1.917 1.304 17.969 1.00 96.81 120 ARG A CA 1
ATOM 925 C C . ARG A 1 120 ? -1.032 0.725 16.883 1.00 96.81 120 ARG A C 1
ATOM 927 O O . ARG A 1 120 ? -1.441 0.688 15.722 1.00 96.81 120 ARG A O 1
ATOM 934 N N . ASP A 1 121 ? 0.149 0.286 17.286 1.00 96.81 121 ASP A N 1
ATOM 935 C CA . ASP A 1 121 ? 1.070 -0.412 16.406 1.00 96.81 121 ASP A CA 1
ATOM 936 C C . ASP A 1 121 ? 0.944 -1.911 16.667 1.00 96.81 121 ASP A C 1
ATOM 938 O O . ASP A 1 121 ? 0.865 -2.342 17.817 1.00 96.81 121 ASP A O 1
ATOM 942 N N . LEU A 1 122 ? 0.870 -2.689 15.592 1.00 94.81 122 LEU A N 1
ATOM 943 C CA . LEU A 1 122 ? 0.747 -4.140 15.617 1.00 94.81 122 LEU A CA 1
ATOM 944 C C . LEU A 1 122 ? 1.820 -4.736 14.725 1.00 94.81 122 LEU A C 1
ATOM 946 O O . LEU A 1 122 ? 2.003 -4.268 13.605 1.00 94.81 122 LEU A O 1
ATOM 950 N N . ALA A 1 123 ? 2.459 -5.803 15.185 1.00 95.75 123 ALA A N 1
ATOM 951 C CA . ALA A 1 123 ? 3.267 -6.671 14.346 1.00 95.75 123 ALA A CA 1
ATOM 952 C C . ALA A 1 123 ? 2.504 -7.984 14.143 1.00 95.75 123 ALA A C 1
ATOM 954 O O . ALA A 1 123 ? 2.084 -8.618 15.107 1.00 95.75 123 ALA A O 1
ATOM 955 N N . LEU A 1 124 ? 2.272 -8.360 12.888 1.00 96.56 124 LEU A N 1
ATOM 956 C CA . LEU A 1 124 ? 1.477 -9.525 12.512 1.00 96.56 124 LEU A CA 1
ATOM 957 C C . LEU A 1 124 ? 2.350 -10.537 11.780 1.00 96.56 124 LEU A C 1
ATOM 959 O O . LEU A 1 124 ? 2.969 -10.197 10.774 1.00 96.56 124 LEU A O 1
ATOM 963 N N . ILE A 1 125 ? 2.354 -11.779 12.246 1.00 96.50 125 ILE A N 1
ATOM 964 C CA . ILE A 1 125 ? 2.915 -12.922 11.531 1.00 96.50 125 ILE A CA 1
ATOM 965 C C . ILE A 1 125 ? 1.832 -13.473 10.602 1.00 96.50 125 ILE A C 1
ATOM 967 O O . ILE A 1 125 ? 0.747 -13.856 11.047 1.00 96.50 125 ILE A O 1
ATOM 971 N N . VAL A 1 126 ? 2.120 -13.491 9.301 1.00 96.06 126 VAL A N 1
ATOM 972 C CA . VAL A 1 126 ? 1.177 -13.893 8.246 1.00 96.06 126 VAL A CA 1
ATOM 973 C C . VAL A 1 126 ? 1.857 -14.776 7.211 1.00 96.06 126 VAL A C 1
ATOM 975 O O . VAL A 1 126 ? 3.062 -14.655 7.001 1.00 96.06 126 VAL A O 1
ATOM 978 N N . ASP A 1 127 ? 1.091 -15.617 6.519 1.00 96.19 127 ASP A N 1
ATOM 979 C CA . ASP A 1 127 ? 1.612 -16.379 5.380 1.00 96.19 127 ASP A CA 1
ATOM 980 C C . ASP A 1 127 ? 2.104 -15.435 4.267 1.00 96.19 127 ASP A C 1
ATOM 982 O O . ASP A 1 127 ? 1.495 -14.392 3.997 1.00 96.19 127 ASP A O 1
ATOM 986 N N . ALA A 1 128 ? 3.195 -15.803 3.587 1.00 92.25 128 ALA A N 1
ATOM 987 C CA . ALA A 1 128 ? 3.832 -14.974 2.555 1.00 92.25 128 ALA A CA 1
ATOM 988 C C . ALA A 1 128 ? 2.889 -14.604 1.386 1.00 92.25 128 ALA A C 1
ATOM 990 O O . ALA A 1 128 ? 3.018 -13.534 0.784 1.00 92.25 128 ALA A O 1
ATOM 991 N N . GLU A 1 129 ? 1.883 -15.438 1.119 1.00 91.75 129 GLU A N 1
ATOM 992 C CA . GLU A 1 129 ? 0.860 -15.225 0.086 1.00 91.75 129 GLU A CA 1
ATOM 993 C C . GLU A 1 129 ? -0.205 -14.179 0.481 1.00 91.75 129 GLU A C 1
ATOM 995 O O . GLU A 1 129 ? -0.899 -13.614 -0.371 1.00 91.75 129 GLU A O 1
ATOM 1000 N N . VAL A 1 130 ? -0.369 -13.878 1.776 1.00 94.19 130 VAL A N 1
ATOM 1001 C CA . VAL A 1 130 ? -1.394 -12.935 2.253 1.00 94.19 130 VAL A CA 1
ATOM 1002 C C . VAL A 1 130 ? -0.954 -11.504 1.976 1.00 94.19 130 VAL A C 1
ATOM 1004 O O . VAL A 1 130 ? -0.061 -10.974 2.636 1.00 94.19 130 VAL A O 1
ATOM 1007 N N . THR A 1 131 ? -1.590 -10.841 1.011 1.00 93.56 131 THR A N 1
ATOM 1008 C CA . THR A 1 131 ? -1.225 -9.470 0.628 1.00 93.56 131 THR A CA 1
ATOM 1009 C C . THR A 1 131 ? -1.556 -8.446 1.716 1.00 93.56 131 THR A C 1
ATOM 1011 O O . THR A 1 131 ? -2.581 -8.536 2.395 1.00 93.56 131 THR A O 1
ATOM 1014 N N . SER A 1 132 ? -0.728 -7.399 1.821 1.00 94.69 132 SER A N 1
ATOM 1015 C CA . SER A 1 132 ? -0.982 -6.274 2.735 1.00 94.69 132 SER A CA 1
ATOM 1016 C C . SER A 1 132 ? -2.358 -5.637 2.499 1.00 94.69 132 SER A C 1
ATOM 1018 O O . SER A 1 132 ? -3.078 -5.347 3.450 1.00 94.69 132 SER A O 1
ATOM 1020 N N . ALA A 1 133 ? -2.787 -5.533 1.235 1.00 93.94 133 ALA A N 1
ATOM 1021 C CA . ALA A 1 133 ? -4.104 -5.012 0.877 1.00 93.94 133 ALA A CA 1
ATOM 1022 C C . ALA A 1 133 ? -5.260 -5.815 1.507 1.00 93.94 133 ALA A C 1
ATOM 1024 O O . ALA A 1 133 ? -6.240 -5.221 1.949 1.00 93.94 133 ALA A O 1
ATOM 1025 N N . ARG A 1 134 ? -5.152 -7.152 1.599 1.00 95.38 134 ARG A N 1
ATOM 1026 C CA . ARG A 1 134 ? -6.171 -7.988 2.265 1.00 95.38 134 ARG A CA 1
ATOM 1027 C C . ARG A 1 134 ? -6.228 -7.729 3.769 1.00 95.38 134 ARG A C 1
ATOM 1029 O O . ARG A 1 134 ? -7.320 -7.689 4.325 1.00 95.38 134 ARG A O 1
ATOM 1036 N N . ILE A 1 135 ? -5.076 -7.531 4.409 1.00 96.81 135 ILE A N 1
ATOM 1037 C CA . ILE A 1 135 ? -4.982 -7.225 5.843 1.00 96.81 135 ILE A CA 1
ATOM 1038 C C . ILE A 1 135 ? -5.613 -5.858 6.133 1.00 96.81 135 ILE A C 1
ATOM 1040 O O . ILE A 1 135 ? -6.505 -5.759 6.976 1.00 96.81 135 ILE A O 1
ATOM 1044 N N . GLN A 1 136 ? -5.216 -4.823 5.384 1.00 96.56 136 GLN A N 1
ATOM 1045 C CA . GLN A 1 136 ? -5.783 -3.476 5.508 1.00 96.56 136 GLN A CA 1
ATOM 1046 C C . GLN A 1 136 ? -7.298 -3.480 5.280 1.00 96.56 136 GLN A C 1
ATOM 1048 O O . GLN A 1 136 ? -8.042 -2.922 6.083 1.00 96.56 136 GLN A O 1
ATOM 1053 N N . ALA A 1 137 ? -7.771 -4.197 4.253 1.00 95.25 137 ALA A N 1
ATOM 1054 C CA . ALA A 1 137 ? -9.193 -4.314 3.949 1.00 95.25 137 ALA A CA 1
ATOM 1055 C C . ALA A 1 137 ? -10.014 -4.974 5.068 1.00 95.25 137 ALA A C 1
ATOM 1057 O O . ALA A 1 137 ? -11.223 -4.774 5.105 1.00 95.25 137 ALA A O 1
ATOM 1058 N N . ILE A 1 138 ? -9.412 -5.770 5.959 1.00 97.12 138 ILE A N 1
ATOM 1059 C CA . ILE A 1 138 ? -10.092 -6.293 7.155 1.00 97.12 138 ILE A CA 1
ATOM 1060 C C . ILE A 1 138 ? -10.033 -5.269 8.290 1.00 97.12 138 ILE A C 1
ATOM 1062 O O . ILE A 1 138 ? -11.066 -4.988 8.895 1.00 97.12 138 ILE A O 1
ATOM 1066 N N . MET A 1 139 ? -8.864 -4.669 8.548 1.00 97.31 139 MET A N 1
ATOM 1067 C CA . MET A 1 139 ? -8.707 -3.635 9.583 1.00 97.31 139 MET A CA 1
ATOM 1068 C C . MET A 1 139 ? -9.689 -2.472 9.379 1.00 97.31 139 MET A C 1
ATOM 1070 O O . MET A 1 139 ? -10.348 -2.033 10.320 1.00 97.31 139 MET A O 1
ATOM 1074 N N . GLU A 1 140 ? -9.832 -2.008 8.139 1.00 96.69 140 GLU A N 1
ATOM 1075 C CA . GLU A 1 140 ? -10.627 -0.831 7.778 1.00 96.69 140 GLU A CA 1
ATOM 1076 C C . GLU A 1 140 ? -12.139 -1.102 7.689 1.00 96.69 140 GLU A C 1
ATOM 1078 O O . GLU A 1 140 ? -12.925 -0.163 7.581 1.00 96.69 140 GLU A O 1
ATOM 1083 N N . ARG A 1 141 ? -12.595 -2.358 7.841 1.00 96.31 141 ARG A N 1
ATOM 1084 C CA . ARG A 1 141 ? -14.032 -2.659 8.037 1.00 96.31 141 ARG A CA 1
ATOM 1085 C C . ARG A 1 141 ? -14.550 -2.140 9.372 1.00 96.31 141 ARG A C 1
ATOM 1087 O O . ARG A 1 141 ? -15.751 -1.909 9.528 1.00 96.31 141 ARG A O 1
ATOM 1094 N N . HIS A 1 142 ? -13.675 -1.998 10.366 1.00 96.25 142 HIS A N 1
ATOM 1095 C CA . HIS A 1 142 ? -14.085 -1.518 11.671 1.00 96.25 142 HIS A CA 1
ATOM 1096 C C . HIS A 1 142 ? -14.354 -0.010 11.612 1.00 96.25 142 HIS A C 1
ATOM 1098 O O . HIS A 1 142 ? -13.440 0.787 11.449 1.00 96.25 142 HIS A O 1
ATOM 1104 N N . ARG A 1 143 ? -15.604 0.405 11.845 1.00 95.12 143 ARG A N 1
ATOM 1105 C CA . ARG A 1 143 ? -16.081 1.801 11.703 1.00 95.12 143 ARG A CA 1
ATOM 1106 C C . ARG A 1 143 ? -15.284 2.892 12.438 1.00 95.12 143 ARG A C 1
ATOM 1108 O O . ARG A 1 143 ? -15.470 4.065 12.143 1.00 95.12 143 ARG A O 1
ATOM 1115 N N . MET A 1 144 ? -14.504 2.529 13.459 1.00 96.31 144 MET A N 1
ATOM 1116 C CA . MET A 1 144 ? -13.665 3.473 14.217 1.00 96.31 144 MET A CA 1
ATOM 1117 C C . MET A 1 144 ? -12.248 3.597 13.652 1.00 96.31 144 MET A C 1
ATOM 1119 O O . MET A 1 144 ? -11.502 4.448 14.122 1.00 96.31 144 MET A O 1
ATOM 1123 N N . VAL A 1 145 ? -11.855 2.750 12.700 1.00 97.38 145 VAL A N 1
ATOM 1124 C CA . VAL A 1 145 ? -10.562 2.839 12.021 1.00 97.38 145 VAL A CA 1
ATOM 1125 C C . VAL A 1 145 ? -10.673 3.909 10.947 1.00 97.38 145 VAL A C 1
ATOM 1127 O O . VAL A 1 145 ? -11.475 3.803 10.027 1.00 97.38 145 VAL A O 1
ATOM 1130 N N . ALA A 1 146 ? -9.871 4.957 11.089 1.00 95.62 146 ALA A N 1
ATOM 1131 C CA . ALA A 1 146 ? -9.771 6.028 10.109 1.00 95.62 146 ALA A CA 1
ATOM 1132 C C . ALA A 1 146 ? -8.823 5.657 8.959 1.00 95.62 146 ALA A C 1
ATOM 1134 O O . ALA A 1 146 ? -9.029 6.100 7.835 1.00 95.62 146 ALA A O 1
ATOM 1135 N N . ARG A 1 147 ? -7.762 4.892 9.255 1.00 95.62 147 ARG A N 1
ATOM 1136 C CA . ARG A 1 147 ? -6.807 4.345 8.276 1.00 95.62 147 ARG A CA 1
ATOM 1137 C C . ARG A 1 147 ? -5.898 3.297 8.911 1.00 95.62 147 ARG A C 1
ATOM 1139 O O . ARG A 1 147 ? -5.614 3.367 10.111 1.00 95.62 147 ARG A O 1
ATOM 1146 N N . SER A 1 148 ? -5.370 2.404 8.087 1.00 97.25 148 SER A N 1
ATOM 1147 C CA . SER A 1 148 ? -4.284 1.483 8.427 1.00 97.25 148 SER A CA 1
ATOM 1148 C C . SER A 1 148 ? -3.028 1.807 7.608 1.00 97.25 148 SER A C 1
ATOM 1150 O O . SER A 1 148 ? -3.111 2.079 6.413 1.00 97.25 148 SER A O 1
ATOM 1152 N N . ILE A 1 149 ? -1.851 1.815 8.238 1.00 97.12 149 ILE A N 1
ATOM 1153 C CA . ILE A 1 149 ? -0.585 2.187 7.586 1.00 97.12 149 ILE A CA 1
ATOM 1154 C C . ILE A 1 149 ? 0.440 1.067 7.797 1.00 97.12 149 ILE A C 1
ATOM 1156 O O . ILE A 1 149 ? 0.914 0.921 8.925 1.00 97.12 149 ILE A O 1
ATOM 1160 N N . PRO A 1 150 ? 0.809 0.287 6.764 1.00 96.25 150 PRO A N 1
ATOM 1161 C CA . PRO A 1 150 ? 1.950 -0.613 6.841 1.00 96.25 150 PRO A CA 1
ATOM 1162 C C . PRO A 1 150 ? 3.228 0.221 6.892 1.00 96.25 150 PRO A C 1
ATOM 1164 O O . PRO A 1 150 ? 3.387 1.154 6.103 1.00 96.25 150 PRO A O 1
ATOM 1167 N N . PHE A 1 151 ? 4.128 -0.104 7.812 1.00 95.62 151 PHE A N 1
ATOM 1168 C CA . PHE A 1 151 ? 5.382 0.637 7.964 1.00 95.62 151 PHE A CA 1
ATOM 1169 C C . PHE A 1 151 ? 6.625 -0.249 8.035 1.00 95.62 151 PHE A C 1
ATOM 1171 O O . PHE A 1 151 ? 7.724 0.285 7.919 1.00 95.62 151 PHE A O 1
ATOM 1178 N N . ASP A 1 152 ? 6.471 -1.567 8.188 1.00 95.38 152 ASP A N 1
ATOM 1179 C CA . ASP A 1 152 ? 7.604 -2.491 8.168 1.00 95.38 152 ASP A CA 1
ATOM 1180 C C . ASP A 1 152 ? 7.217 -3.879 7.639 1.00 95.38 152 ASP A C 1
ATOM 1182 O O . ASP A 1 152 ? 6.076 -4.330 7.798 1.00 95.38 152 ASP A O 1
ATOM 1186 N N . ILE A 1 153 ? 8.184 -4.547 7.013 1.00 94.69 153 ILE A N 1
ATOM 1187 C CA . ILE A 1 153 ? 8.116 -5.940 6.569 1.00 94.69 153 ILE A CA 1
ATOM 1188 C C . ILE A 1 153 ? 9.432 -6.629 6.924 1.00 94.69 153 ILE A C 1
ATOM 1190 O O . ILE A 1 153 ? 10.510 -6.164 6.561 1.00 94.69 153 ILE A O 1
ATOM 1194 N N . TYR A 1 154 ? 9.338 -7.766 7.606 1.00 93.38 154 TYR A N 1
ATOM 1195 C CA . TYR A 1 154 ? 10.493 -8.529 8.057 1.00 93.38 154 TYR A CA 1
ATOM 1196 C C . TYR A 1 154 ? 10.326 -10.019 7.742 1.00 93.38 154 TYR A C 1
ATOM 1198 O O . TYR A 1 154 ? 9.326 -10.635 8.111 1.00 93.38 154 TYR A O 1
ATOM 1206 N N . GLU A 1 155 ? 11.331 -10.589 7.079 1.00 91.19 155 GLU A N 1
ATOM 1207 C CA . GLU A 1 155 ? 11.385 -11.992 6.622 1.00 91.19 155 GLU A CA 1
ATOM 1208 C C . GLU A 1 155 ? 12.669 -12.694 7.113 1.00 91.19 155 GLU A C 1
ATOM 1210 O O . GLU A 1 155 ? 13.161 -13.631 6.494 1.00 91.19 155 GLU A O 1
ATOM 1215 N N . GLY A 1 156 ? 13.267 -12.189 8.196 1.00 89.50 156 GLY A N 1
ATOM 1216 C CA . GLY A 1 156 ? 14.522 -12.704 8.743 1.00 89.50 156 GLY A CA 1
ATOM 1217 C C . GLY A 1 156 ? 14.350 -13.690 9.901 1.00 89.50 156 GLY A C 1
ATOM 1218 O O . GLY A 1 156 ? 13.286 -14.268 10.122 1.00 89.50 156 GLY A O 1
ATOM 1219 N N . GLU A 1 157 ? 15.428 -13.853 10.666 1.00 88.56 157 GLU A N 1
ATOM 1220 C CA . GLU A 1 157 ? 15.505 -14.750 11.820 1.00 88.56 157 GLU A CA 1
ATOM 1221 C C . GLU A 1 157 ? 14.375 -14.508 12.840 1.00 88.56 157 GLU A C 1
ATOM 1223 O O . GLU A 1 157 ? 14.045 -13.374 13.195 1.00 88.56 157 GLU A O 1
ATOM 1228 N N . GLY A 1 158 ? 13.768 -15.594 13.325 1.00 86.19 158 GLY A N 1
ATOM 1229 C CA . GLY A 1 158 ? 12.646 -15.543 14.266 1.00 86.19 158 GLY A CA 1
ATOM 1230 C C . GLY A 1 158 ? 11.265 -15.429 13.612 1.00 86.19 158 GLY A C 1
ATOM 1231 O O . GLY A 1 158 ? 10.264 -15.442 14.327 1.00 86.19 158 GLY A O 1
ATOM 1232 N N . VAL A 1 159 ? 11.181 -15.360 12.280 1.00 91.75 159 VAL A N 1
ATOM 1233 C CA . VAL A 1 159 ? 9.928 -15.564 11.538 1.00 91.75 159 VAL A CA 1
ATOM 1234 C C . VAL A 1 159 ? 9.873 -17.013 11.036 1.00 91.75 159 VAL A C 1
ATOM 1236 O O . VAL A 1 159 ? 10.860 -17.477 10.469 1.00 91.75 159 VAL A O 1
ATOM 1239 N N . PRO A 1 160 ? 8.759 -17.745 11.237 1.00 93.06 160 PRO A N 1
ATOM 1240 C CA . PRO A 1 160 ? 8.615 -19.101 10.710 1.00 93.06 160 PRO A CA 1
ATOM 1241 C C . PRO A 1 160 ? 8.739 -19.169 9.183 1.00 93.06 160 PRO A C 1
ATOM 1243 O O . PRO A 1 160 ? 8.293 -18.259 8.481 1.00 93.06 160 PRO A O 1
ATOM 1246 N N . ASP A 1 161 ? 9.262 -20.283 8.671 1.00 92.38 161 ASP A N 1
ATOM 1247 C CA . ASP A 1 161 ? 9.371 -20.528 7.230 1.00 92.38 161 ASP A CA 1
ATOM 1248 C C . ASP A 1 161 ? 8.014 -20.379 6.523 1.00 92.38 161 ASP A C 1
ATOM 1250 O O . ASP A 1 161 ? 6.982 -20.863 6.992 1.00 92.38 161 ASP A O 1
ATOM 1254 N N . GLY A 1 162 ? 8.016 -19.701 5.373 1.00 92.19 162 GLY A N 1
ATOM 1255 C CA . GLY A 1 162 ? 6.801 -19.424 4.599 1.00 92.19 162 GLY A CA 1
ATOM 1256 C C . GLY A 1 162 ? 5.918 -18.306 5.169 1.00 92.19 162 GLY A C 1
ATOM 1257 O O . GLY A 1 162 ? 4.890 -17.985 4.566 1.00 92.19 162 GLY A O 1
ATOM 1258 N N . LYS A 1 163 ? 6.317 -17.679 6.283 1.00 95.19 163 LYS A N 1
ATOM 1259 C CA . LYS A 1 163 ? 5.644 -16.515 6.864 1.00 95.19 163 LYS A CA 1
ATOM 1260 C C . LYS A 1 163 ? 6.490 -15.246 6.747 1.00 95.19 163 LYS A C 1
ATOM 1262 O O . LYS A 1 163 ? 7.685 -15.275 6.473 1.00 95.19 163 LYS A O 1
ATOM 1267 N N . ARG A 1 164 ? 5.840 -14.110 6.984 1.00 95.00 164 ARG A N 1
ATOM 1268 C CA . ARG A 1 164 ? 6.452 -12.784 7.110 1.00 95.00 164 ARG A CA 1
ATOM 1269 C C . ARG A 1 164 ? 5.840 -12.022 8.275 1.00 95.00 164 ARG A C 1
ATOM 1271 O O . ARG A 1 164 ? 4.668 -12.209 8.600 1.00 95.00 164 ARG A O 1
ATOM 1278 N N . SER A 1 165 ? 6.625 -11.140 8.879 1.00 96.25 165 SER A N 1
ATOM 1279 C CA . SER A 1 165 ? 6.166 -10.202 9.900 1.00 96.25 165 SER A CA 1
ATOM 1280 C C . SER A 1 165 ? 5.851 -8.861 9.244 1.00 96.25 165 SER A C 1
ATOM 1282 O O . SER A 1 165 ? 6.745 -8.226 8.693 1.00 96.25 165 SER A O 1
ATOM 1284 N N . LEU A 1 166 ? 4.603 -8.411 9.323 1.00 96.81 166 LEU A N 1
ATOM 1285 C CA . LEU A 1 166 ? 4.159 -7.113 8.817 1.00 96.81 166 LEU A CA 1
ATOM 1286 C C . LEU A 1 166 ? 3.756 -6.204 9.973 1.00 96.81 166 LEU A C 1
ATOM 1288 O O . LEU A 1 166 ? 2.910 -6.580 10.786 1.00 96.81 166 LEU A O 1
ATOM 1292 N N . ALA A 1 167 ? 4.327 -5.003 10.027 1.00 97.06 167 ALA A N 1
ATOM 1293 C CA . ALA A 1 167 ? 3.982 -4.018 11.041 1.00 97.06 167 ALA A CA 1
ATOM 1294 C C . ALA A 1 167 ? 3.011 -2.965 10.497 1.00 97.06 167 ALA A C 1
ATOM 1296 O O . ALA A 1 167 ? 3.225 -2.388 9.426 1.00 97.06 167 ALA A O 1
ATOM 1297 N N . TYR A 1 168 ? 1.954 -2.698 11.262 1.00 97.88 168 TYR A N 1
ATOM 1298 C CA . TYR A 1 168 ? 0.897 -1.753 10.926 1.00 97.88 168 TYR A CA 1
ATOM 1299 C C . TYR A 1 168 ? 0.656 -0.767 12.052 1.00 97.88 168 TYR A C 1
ATOM 1301 O O . TYR A 1 168 ? 0.552 -1.154 13.212 1.00 9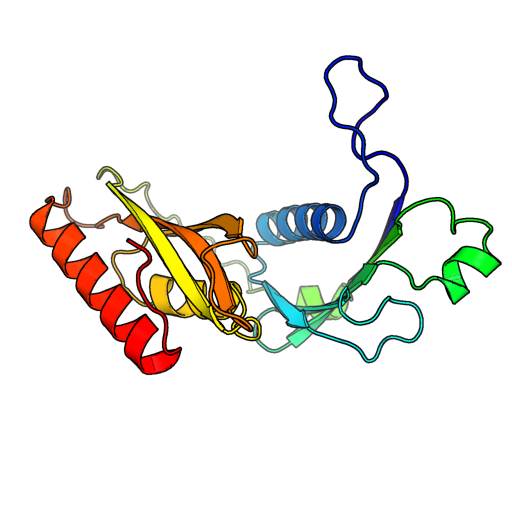7.88 168 TYR A O 1
ATOM 1309 N N . ARG A 1 169 ? 0.448 0.497 11.690 1.00 98.06 169 ARG A N 1
ATOM 1310 C CA . ARG A 1 169 ? -0.197 1.482 12.553 1.00 98.06 169 ARG A CA 1
ATOM 1311 C C . ARG A 1 169 ? -1.672 1.560 12.198 1.00 98.06 169 ARG A C 1
ATOM 1313 O O . ARG A 1 169 ? -2.022 1.961 11.087 1.00 98.06 169 ARG A O 1
ATOM 1320 N N . ILE A 1 170 ? -2.538 1.235 13.150 1.00 97.88 170 ILE A N 1
ATOM 1321 C CA . ILE A 1 170 ? -3.980 1.450 13.031 1.00 97.88 170 ILE A CA 1
ATOM 1322 C C . ILE A 1 170 ? -4.313 2.783 13.686 1.00 97.88 170 ILE A C 1
ATOM 1324 O O . ILE A 1 170 ? -4.004 3.001 14.858 1.00 97.88 170 ILE A O 1
ATOM 1328 N N . VAL A 1 171 ? -4.943 3.678 12.929 1.00 98.00 171 VAL A N 1
ATOM 1329 C CA . VAL A 1 171 ? -5.409 4.973 13.426 1.00 98.00 171 VAL A CA 1
ATOM 1330 C C . VAL A 1 171 ? -6.900 4.883 13.707 1.00 98.00 171 VAL A C 1
ATOM 1332 O O . VAL A 1 171 ? -7.691 4.621 12.803 1.00 98.00 171 VAL A O 1
ATOM 1335 N N . PHE A 1 172 ? -7.283 5.143 14.951 1.00 97.88 172 PHE A N 1
ATOM 1336 C CA . PHE A 1 172 ? -8.662 5.179 15.407 1.00 97.88 172 PHE A CA 1
ATOM 1337 C C . PHE A 1 172 ? -9.149 6.614 15.574 1.00 97.88 172 PHE A C 1
ATOM 1339 O O . PHE A 1 172 ? -8.434 7.473 16.097 1.00 97.88 172 PHE A O 1
ATOM 1346 N N . GLN A 1 173 ? -10.391 6.869 15.172 1.00 96.75 173 GLN A N 1
ATOM 1347 C CA . GLN A 1 173 ? -11.049 8.148 15.391 1.00 96.75 173 GLN A CA 1
ATOM 1348 C C . GLN A 1 173 ? -12.563 7.958 15.478 1.00 96.75 173 GLN A C 1
ATOM 1350 O O . GLN A 1 173 ? -13.174 7.300 14.638 1.00 96.75 173 GLN A O 1
ATOM 1355 N N . SER A 1 174 ? -13.183 8.556 16.494 1.00 95.25 174 SER A N 1
ATOM 1356 C CA . SER A 1 174 ? -14.639 8.567 16.633 1.00 95.25 174 SER A CA 1
ATOM 1357 C C . SER A 1 174 ? -15.223 9.868 16.076 1.00 95.25 174 SER A C 1
ATOM 1359 O O . SER A 1 174 ? -14.622 10.931 16.236 1.00 95.25 174 SER A O 1
ATOM 1361 N N . PRO A 1 175 ? -16.409 9.826 15.443 1.00 91.62 175 PRO A N 1
ATOM 1362 C CA . PRO A 1 175 ? -17.118 11.025 15.008 1.00 91.62 175 PRO A CA 1
ATOM 1363 C C . PRO A 1 175 ? -17.926 11.698 16.132 1.00 91.62 175 PRO A C 1
ATOM 1365 O O . PRO A 1 175 ? -18.591 12.697 15.877 1.00 91.62 175 PRO A O 1
ATOM 1368 N N . ARG A 1 176 ? -17.949 11.137 17.353 1.00 92.06 176 ARG A N 1
ATOM 1369 C CA . ARG A 1 176 ? -18.854 11.563 18.445 1.00 92.06 176 ARG A CA 1
ATOM 1370 C C . ARG A 1 176 ? -18.162 11.915 19.763 1.00 92.06 176 ARG A C 1
ATOM 1372 O O . ARG A 1 176 ? -18.842 12.307 20.705 1.00 92.06 176 ARG A O 1
ATOM 1379 N N . GLY A 1 177 ? -16.851 11.729 19.870 1.00 94.31 177 GLY A N 1
ATOM 1380 C CA . GLY A 1 177 ? -16.130 11.949 21.120 1.00 94.31 177 GLY A CA 1
ATOM 1381 C C . GLY A 1 177 ? -14.698 11.440 21.076 1.00 94.31 177 GLY A C 1
ATOM 1382 O O . GLY A 1 177 ? -14.341 10.651 20.203 1.00 94.31 177 GLY A O 1
ATOM 1383 N N . THR A 1 178 ? -13.895 11.862 22.048 1.00 96.50 178 THR A N 1
ATOM 1384 C CA . THR A 1 178 ? -12.565 11.296 22.296 1.00 96.50 178 THR A CA 1
ATOM 1385 C C . THR A 1 178 ? -12.692 9.831 22.711 1.00 96.50 178 THR A C 1
ATOM 1387 O O . THR A 1 178 ? -13.512 9.500 23.566 1.00 96.50 178 THR A O 1
ATOM 1390 N N . LEU A 1 179 ? -11.888 8.961 22.100 1.00 96.94 179 LEU A N 1
ATOM 1391 C CA . LEU A 1 179 ? -11.834 7.543 22.450 1.00 96.94 179 LEU A CA 1
ATOM 1392 C C . LEU A 1 179 ? -11.029 7.339 23.737 1.00 96.94 179 LEU A C 1
ATOM 1394 O O . LEU A 1 179 ? -9.965 7.937 23.896 1.00 96.94 179 LEU A O 1
ATOM 1398 N N . THR A 1 180 ? -11.517 6.484 24.637 1.00 97.12 180 THR A N 1
ATOM 1399 C CA . THR A 1 180 ? -10.737 6.041 25.804 1.00 97.12 180 THR A CA 1
ATOM 1400 C C . THR A 1 180 ? -9.801 4.895 25.425 1.00 97.12 180 THR A C 1
ATOM 1402 O O . THR A 1 180 ? -10.009 4.217 24.414 1.00 97.12 180 THR A O 1
ATOM 1405 N N . SER A 1 181 ? -8.775 4.652 26.241 1.00 95.56 181 SER A N 1
ATOM 1406 C CA . SER A 1 181 ? -7.841 3.542 26.023 1.00 95.56 181 SER A CA 1
ATOM 1407 C C . SER A 1 181 ? -8.560 2.194 25.988 1.00 95.56 181 SER A C 1
ATOM 1409 O O . SER A 1 181 ? -8.340 1.421 25.065 1.00 95.56 181 SER A O 1
ATOM 1411 N N . GLU A 1 182 ? -9.502 1.963 26.903 1.00 96.94 182 GLU A N 1
ATOM 1412 C CA . GLU A 1 182 ? -10.258 0.710 27.008 1.00 96.94 182 GLU A CA 1
ATOM 1413 C C . GLU A 1 182 ? -11.113 0.457 25.758 1.00 96.94 182 GLU A C 1
ATOM 1415 O O . GLU A 1 182 ? -11.251 -0.678 25.304 1.00 96.94 182 GLU A O 1
ATOM 1420 N N 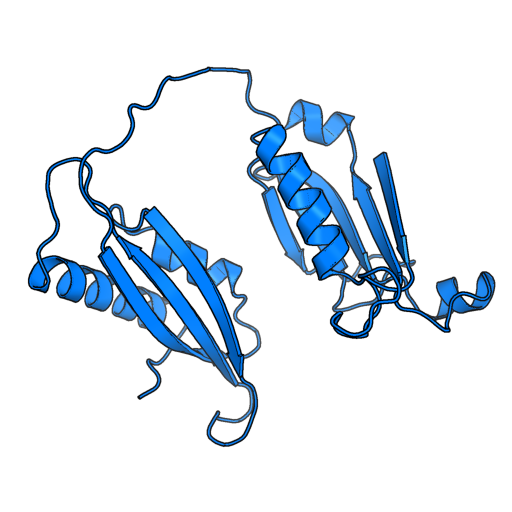. GLN A 1 183 ? -11.673 1.521 25.168 1.00 96.75 183 GLN A N 1
ATOM 1421 C CA . GLN A 1 183 ? -12.402 1.421 23.905 1.00 96.75 183 GLN A CA 1
ATOM 1422 C C . GLN A 1 183 ? -11.469 1.026 22.761 1.00 96.75 183 GLN A C 1
ATOM 1424 O O . GLN A 1 183 ? -11.801 0.130 21.986 1.00 96.75 183 GLN A O 1
ATOM 1429 N N . VAL A 1 184 ? -10.309 1.684 22.656 1.00 97.31 184 VAL A N 1
ATOM 1430 C CA . VAL A 1 184 ? -9.312 1.391 21.617 1.00 97.31 184 VAL A CA 1
ATOM 1431 C C . VAL A 1 184 ? -8.802 -0.042 21.742 1.00 97.31 184 VAL A C 1
ATOM 1433 O O . VAL A 1 184 ? -8.726 -0.737 20.731 1.00 97.31 184 VAL A O 1
ATOM 1436 N N . ASP A 1 185 ? -8.528 -0.508 22.959 1.00 96.31 185 ASP A N 1
ATOM 1437 C CA . ASP A 1 185 ? -8.060 -1.870 23.210 1.00 96.31 185 ASP A CA 1
ATOM 1438 C C . ASP A 1 185 ? -9.132 -2.896 22.808 1.00 96.31 185 ASP A C 1
ATOM 1440 O O . ASP A 1 185 ? -8.836 -3.861 22.104 1.00 96.31 185 ASP A O 1
ATOM 1444 N N . GLY A 1 186 ? -10.405 -2.634 23.129 1.00 97.19 186 GLY A N 1
ATOM 1445 C CA . GLY A 1 186 ? -11.526 -3.460 22.673 1.00 97.19 186 GLY A CA 1
ATOM 1446 C C . GLY A 1 186 ? -11.663 -3.516 21.144 1.00 97.19 186 GLY A C 1
ATOM 1447 O O . GLY A 1 186 ? -11.893 -4.589 20.580 1.00 97.19 186 GLY A O 1
ATOM 1448 N N . TYR A 1 187 ? -11.484 -2.386 20.450 1.00 97.38 187 TYR A N 1
ATOM 1449 C CA . TYR A 1 187 ? -11.501 -2.346 18.981 1.00 97.38 187 TYR A CA 1
ATOM 1450 C C . TYR A 1 187 ? -10.318 -3.105 18.378 1.00 97.38 187 TYR A C 1
ATOM 1452 O O . TYR A 1 187 ? -10.501 -3.866 17.428 1.00 97.38 187 TYR A O 1
ATOM 1460 N N . GLN A 1 188 ? -9.121 -2.947 18.947 1.00 96.75 188 GLN A N 1
ATOM 1461 C CA . GLN A 1 188 ? -7.931 -3.685 18.536 1.00 96.75 188 GLN A CA 1
ATOM 1462 C C . GLN A 1 188 ? -8.142 -5.195 18.689 1.00 96.75 188 GLN A C 1
ATOM 1464 O O . GLN A 1 188 ? -7.894 -5.939 17.742 1.00 96.75 188 GLN A O 1
ATOM 1469 N N . SER A 1 189 ? -8.651 -5.657 19.836 1.00 96.12 189 SER A N 1
ATOM 1470 C CA . SER A 1 189 ? -8.950 -7.076 20.051 1.00 96.12 189 SER A CA 1
ATOM 1471 C C . SER A 1 189 ? -9.976 -7.610 19.049 1.00 96.12 189 SER A C 1
ATOM 1473 O O . SER A 1 189 ? -9.817 -8.724 18.554 1.00 96.12 189 SER A O 1
ATOM 1475 N N . ASN A 1 190 ? -11.005 -6.827 18.706 1.00 97.00 190 ASN A N 1
ATOM 1476 C CA . ASN A 1 190 ? -11.986 -7.225 17.695 1.00 97.00 190 ASN A CA 1
ATOM 1477 C C . ASN A 1 190 ? -11.358 -7.366 16.299 1.00 97.00 190 ASN A C 1
ATOM 1479 O O . ASN A 1 190 ? -11.627 -8.345 15.606 1.00 97.00 190 ASN A O 1
ATOM 1483 N N . ILE A 1 191 ? -10.504 -6.419 15.905 1.00 97.12 191 ILE A N 1
ATOM 1484 C CA . ILE A 1 191 ? -9.795 -6.455 14.620 1.00 97.12 191 ILE A CA 1
ATOM 1485 C C . ILE A 1 191 ? -8.851 -7.662 14.557 1.00 97.12 191 ILE A C 1
ATOM 1487 O O . ILE A 1 191 ? -8.864 -8.389 13.566 1.00 97.12 191 ILE A O 1
ATOM 1491 N N . LEU A 1 192 ? -8.084 -7.924 15.621 1.00 96.62 192 LEU A N 1
ATOM 1492 C CA . LEU A 1 192 ? -7.188 -9.082 15.698 1.00 96.62 192 LEU A CA 1
ATOM 1493 C C . LEU A 1 192 ? -7.949 -10.406 15.566 1.00 96.62 192 LEU A C 1
ATOM 1495 O O . LEU A 1 192 ? -7.529 -11.270 14.802 1.00 96.62 192 LEU A O 1
ATOM 1499 N N . GLN A 1 193 ? -9.104 -10.547 16.224 1.00 96.62 193 GLN A N 1
ATOM 1500 C CA . GLN A 1 193 ? -9.949 -11.740 16.082 1.00 96.62 193 GLN A CA 1
ATOM 1501 C C . GLN A 1 193 ? -10.457 -11.931 14.647 1.00 96.62 193 GLN A C 1
ATOM 1503 O O . GLN A 1 193 ? -10.495 -13.058 14.154 1.00 96.62 193 GLN A O 1
ATOM 1508 N N . GLN A 1 194 ? -10.839 -10.852 13.955 1.00 97.06 194 GLN A N 1
ATOM 1509 C CA . GLN A 1 194 ? -11.263 -10.935 12.552 1.00 97.06 194 GLN A CA 1
ATOM 1510 C C . GLN A 1 194 ? -10.108 -11.348 11.639 1.00 97.06 194 GLN A C 1
ATOM 1512 O O . GLN A 1 194 ? -10.274 -12.240 10.808 1.00 97.06 194 GLN A O 1
ATOM 1517 N N . LEU A 1 195 ? -8.931 -10.745 11.823 1.00 97.00 195 LEU A N 1
ATOM 1518 C CA . LEU A 1 195 ? -7.738 -11.091 11.056 1.00 97.00 195 LEU A CA 1
ATOM 1519 C C . LEU A 1 195 ? -7.319 -12.549 11.294 1.00 97.00 195 LEU A C 1
ATOM 1521 O O . LEU A 1 195 ? -7.024 -13.260 10.335 1.00 97.00 195 LEU A O 1
ATOM 1525 N N . GLN A 1 196 ? -7.347 -13.019 12.543 1.00 96.19 196 GLN A N 1
ATOM 1526 C CA . GLN A 1 196 ? -7.047 -14.410 12.878 1.00 96.19 196 GLN A CA 1
ATOM 1527 C C . GLN A 1 196 ? -8.057 -15.364 12.224 1.00 96.19 196 GLN A C 1
ATOM 1529 O O . GLN A 1 196 ? -7.670 -16.370 11.637 1.00 96.19 196 GLN A O 1
ATOM 1534 N N . ARG A 1 197 ? -9.355 -15.035 12.266 1.00 96.50 197 ARG A N 1
ATOM 1535 C CA . ARG A 1 197 ? -10.415 -15.877 11.693 1.00 96.50 197 ARG A CA 1
ATOM 1536 C C . ARG A 1 197 ? -10.364 -15.961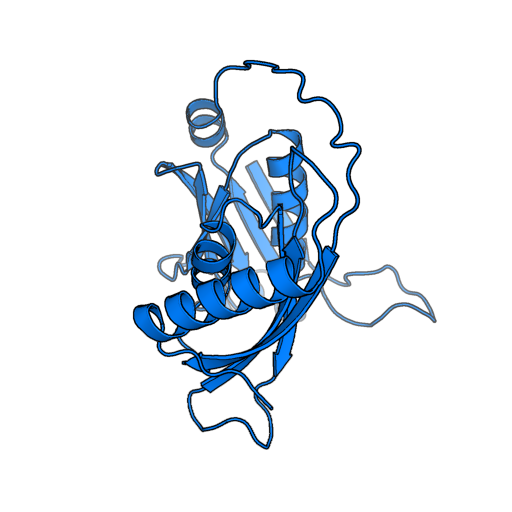 10.167 1.00 96.50 197 ARG A C 1
ATOM 1538 O O . ARG A 1 197 ? -10.649 -17.019 9.616 1.00 96.50 197 ARG A O 1
ATOM 1545 N N . GLU A 1 198 ? -10.089 -14.852 9.484 1.00 97.00 198 GLU A N 1
ATOM 1546 C CA . GLU A 1 198 ? -10.159 -14.779 8.016 1.00 97.00 198 GLU A CA 1
ATOM 1547 C C . GLU A 1 198 ? -8.833 -15.091 7.319 1.00 97.00 198 GLU A C 1
ATOM 1549 O O . GLU A 1 198 ? -8.848 -15.559 6.181 1.00 97.00 198 GLU A O 1
ATOM 1554 N N . LEU A 1 199 ? -7.700 -14.805 7.966 1.00 95.50 199 LEU A N 1
ATOM 1555 C CA . LEU A 1 199 ? -6.369 -14.899 7.360 1.00 95.50 199 LEU A CA 1
ATOM 1556 C C . LEU A 1 199 ? -5.377 -15.729 8.183 1.00 95.50 199 LEU A C 1
ATOM 1558 O O . LEU A 1 199 ? -4.234 -15.858 7.762 1.00 95.50 199 LEU A O 1
ATOM 1562 N N . GLY A 1 200 ? -5.772 -16.261 9.346 1.00 93.31 200 GLY A N 1
ATOM 1563 C CA . GLY A 1 200 ? -4.872 -17.049 10.193 1.00 93.31 200 GLY A CA 1
ATOM 1564 C C . GLY A 1 200 ? -3.696 -16.249 10.758 1.00 93.31 200 GLY A C 1
ATOM 1565 O O . GLY A 1 200 ? -2.661 -16.837 11.059 1.00 93.31 200 GLY A O 1
ATOM 1566 N N . VAL A 1 201 ? -3.818 -14.918 10.865 1.00 92.06 201 VAL A N 1
ATOM 1567 C CA . VAL A 1 201 ? -2.716 -14.087 11.373 1.00 92.06 201 VAL A CA 1
ATOM 1568 C C . VAL A 1 201 ? -2.498 -14.305 12.865 1.00 92.06 201 VAL A C 1
ATOM 1570 O O . VAL A 1 201 ? -3.448 -14.510 13.625 1.00 92.06 201 VAL A O 1
ATOM 1573 N N . GLU A 1 202 ? -1.250 -14.151 13.284 1.00 91.12 202 GLU A N 1
ATOM 1574 C CA . GLU A 1 202 ? -0.834 -14.203 14.682 1.00 91.12 202 GLU A CA 1
ATOM 1575 C C . GLU A 1 202 ? -0.212 -12.860 15.073 1.00 91.12 202 GLU A C 1
ATOM 1577 O O . GLU A 1 202 ? 0.486 -12.234 14.273 1.00 91.12 202 GLU A O 1
ATOM 1582 N N . LEU A 1 203 ? -0.480 -12.386 16.292 1.00 90.62 203 LEU A N 1
ATOM 1583 C CA . LEU A 1 203 ? 0.230 -11.228 16.831 1.00 90.62 203 LEU A CA 1
ATOM 1584 C C . LEU A 1 203 ? 1.662 -11.661 17.166 1.00 90.62 203 LEU A C 1
ATOM 1586 O O . LEU A 1 203 ? 1.859 -12.714 17.767 1.00 90.62 203 LEU A O 1
ATOM 1590 N N . ARG A 1 204 ? 2.645 -10.861 16.758 1.00 83.31 204 ARG A N 1
ATOM 1591 C CA . ARG A 1 204 ? 4.040 -11.042 17.152 1.00 83.31 204 ARG A CA 1
ATOM 1592 C C . ARG A 1 204 ? 4.258 -10.376 18.508 1.00 83.31 204 ARG A C 1
ATOM 1594 O O . ARG A 1 204 ? 3.949 -9.190 18.642 1.00 83.31 204 ARG A O 1
ATOM 1601 N N . ASP A 1 205 ? 4.774 -11.148 19.458 1.00 67.75 205 ASP A N 1
ATOM 1602 C CA . ASP A 1 205 ? 5.226 -10.666 20.769 1.00 67.75 205 ASP A CA 1
ATOM 1603 C C . ASP A 1 205 ? 6.506 -9.818 20.669 1.00 67.75 205 ASP A C 1
ATOM 1605 O O . ASP A 1 205 ? 7.353 -10.103 19.783 1.00 67.75 205 ASP A O 1
#

Foldseek 3Di:
DKDKFKDFPDDDDPPDDTAIDFLVNVVVVVVVVCVVLVFDKDWAQDQPDPQFDHPFKTFIDRPNFTFWIKGWGDQVNCVVVVNNVIIMIMMDGRPVSSVVSRDDDDDDDDDDQPEDKDKDKFKKKAFPPDDPVNLQVLLVVQPQFPGKDWDDKADDPPRDPRIIIIMIMTIGDDSPYYDDPVRVVVSVVVSVVSCCVPGVMDTDD